Protein AF-A0A965B121-F1 (afdb_monomer_lite)

pLDDT: mean 87.51, std 10.21, range [36.75, 96.31]

Seconda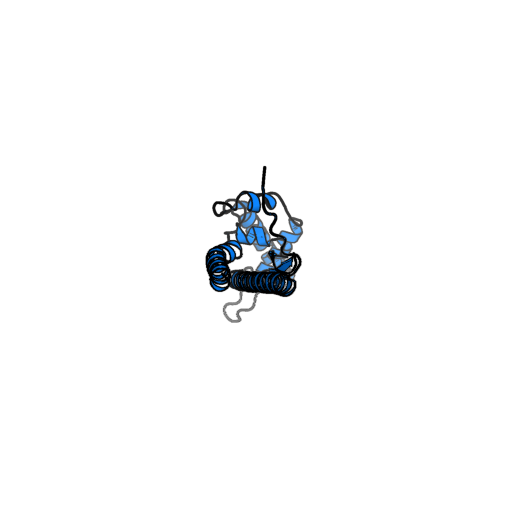ry structure (DSSP, 8-state):
--------TT-HHHHHHHHHHHHHHHHHHHHHHHHHHHHHHHHHHHHS--SSSHHHHTEEEEEEGGGTEEEEEE--TTHHHHHH--GGG----TT-HHHHHTTTT---S-HHHHHHHHHHHHHHHT-SS-B-TTT-PBPS-HHHHHHHHHHHHHHHHHHHHHH-PPP---HHHHHHHHHHHHHHHHHHHHHHH-

Structure (mmCIF, N/CA/C/O backbone):
data_AF-A0A965B121-F1
#
_entry.id   AF-A0A965B121-F1
#
loop_
_atom_site.group_PDB
_atom_site.id
_atom_site.type_symbol
_atom_site.label_atom_id
_atom_site.label_alt_id
_atom_site.label_comp_id
_atom_site.label_asym_id
_atom_site.label_entity_id
_atom_site.label_seq_id
_atom_site.pdbx_PDB_ins_code
_atom_site.Cartn_x
_atom_site.Cartn_y
_atom_site.Cartn_z
_atom_site.occupancy
_atom_site.B_iso_or_equiv
_atom_site.auth_seq_id
_atom_site.auth_comp_id
_atom_site.auth_asym_id
_atom_site.auth_atom_id
_atom_site.pdbx_PDB_model_num
ATOM 1 N N . MET A 1 1 ? -47.243 15.430 46.472 1.00 41.00 1 MET A N 1
ATOM 2 C CA . MET A 1 1 ? -46.533 14.502 45.565 1.00 41.00 1 MET A CA 1
ATOM 3 C C . MET A 1 1 ? -45.604 13.661 46.422 1.00 41.00 1 MET A C 1
ATOM 5 O O . MET A 1 1 ? -44.625 14.201 46.918 1.00 41.00 1 MET A O 1
ATOM 9 N N . ALA A 1 2 ? -45.960 12.406 46.699 1.00 36.75 2 ALA A N 1
ATOM 10 C CA . ALA A 1 2 ? -45.071 11.483 47.402 1.00 36.75 2 ALA A CA 1
ATOM 11 C C . ALA A 1 2 ? -44.264 10.708 46.356 1.00 36.75 2 ALA A C 1
ATOM 13 O O . ALA A 1 2 ? -44.844 10.133 45.438 1.00 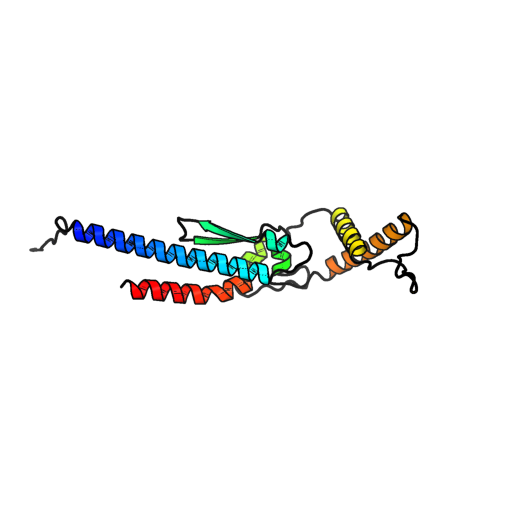36.75 2 ALA A O 1
ATOM 14 N N . GLY A 1 3 ? -42.940 10.734 46.474 1.00 58.22 3 GLY A N 1
ATOM 15 C CA . GLY A 1 3 ? -42.022 9.987 45.624 1.00 58.22 3 GLY A CA 1
ATOM 16 C C . GLY A 1 3 ? -40.912 9.398 46.482 1.00 58.22 3 GLY A C 1
ATOM 17 O O . GLY A 1 3 ? -40.416 10.058 47.393 1.00 58.22 3 GLY A O 1
ATOM 18 N N . PHE A 1 4 ? -40.549 8.150 46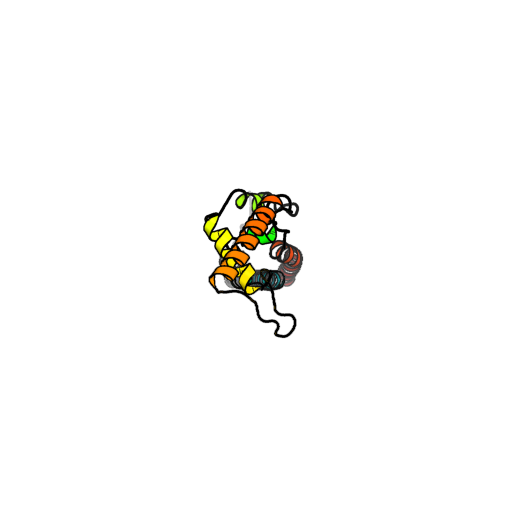.205 1.00 51.91 4 PHE A N 1
ATOM 19 C CA . PHE A 1 4 ? -39.427 7.483 46.854 1.00 51.91 4 PHE A CA 1
ATOM 20 C C . PHE A 1 4 ? -38.153 7.735 46.045 1.00 51.91 4 PHE A C 1
ATOM 22 O O . PHE A 1 4 ? -38.130 7.509 44.837 1.00 51.91 4 PHE A O 1
ATOM 29 N N . ALA A 1 5 ? -37.090 8.185 46.712 1.00 59.75 5 ALA A N 1
ATOM 30 C CA . ALA A 1 5 ? -35.758 8.278 46.126 1.00 59.75 5 ALA A CA 1
ATOM 31 C C . ALA A 1 5 ? -34.941 7.048 46.548 1.00 59.75 5 ALA A C 1
ATOM 33 O O . ALA A 1 5 ? -34.556 6.913 47.708 1.00 59.75 5 ALA A O 1
ATOM 34 N N . LEU A 1 6 ? -34.690 6.140 45.604 1.00 61.38 6 LEU A N 1
ATOM 35 C CA . LEU A 1 6 ? -33.741 5.039 45.772 1.00 61.38 6 LEU A CA 1
ATOM 36 C C . LEU A 1 6 ? -32.322 5.587 45.587 1.00 61.38 6 LEU A C 1
ATOM 38 O O . LEU A 1 6 ? -31.941 5.972 44.484 1.00 61.38 6 LEU A O 1
ATOM 42 N N . ASN A 1 7 ? -31.548 5.629 46.671 1.00 58.25 7 ASN A N 1
ATOM 43 C CA . ASN A 1 7 ? -30.153 6.062 46.659 1.00 58.25 7 ASN A CA 1
ATOM 44 C C . ASN A 1 7 ? -29.231 4.837 46.782 1.00 58.25 7 ASN A C 1
ATOM 46 O O . ASN A 1 7 ? -29.290 4.098 47.760 1.00 58.25 7 ASN A O 1
ATOM 50 N N . LEU A 1 8 ? -28.375 4.625 45.777 1.00 61.53 8 LEU A N 1
ATOM 51 C CA . LEU A 1 8 ? -27.434 3.493 45.665 1.00 61.53 8 LEU A CA 1
ATOM 52 C C . LEU A 1 8 ? -26.173 3.644 46.544 1.00 61.53 8 LEU A C 1
ATOM 54 O O . LEU A 1 8 ? -25.223 2.871 46.415 1.00 61.53 8 LEU A O 1
ATOM 58 N N . SER A 1 9 ? -26.145 4.632 47.438 1.00 57.62 9 SER A N 1
ATOM 59 C CA . SER A 1 9 ? -24.974 5.088 48.199 1.00 57.62 9 SER A CA 1
ATOM 60 C C . SER A 1 9 ? -24.365 4.060 49.167 1.00 57.62 9 SER A C 1
ATOM 62 O O . SER A 1 9 ? -23.285 4.308 49.685 1.00 57.62 9 SER A O 1
ATOM 64 N N . GLY A 1 10 ? -25.005 2.904 49.391 1.00 59.06 10 GLY A N 1
ATOM 65 C CA . GLY A 1 10 ? -24.475 1.798 50.207 1.00 59.06 10 GLY A CA 1
ATOM 66 C C . GLY A 1 10 ? -23.927 0.597 49.420 1.00 59.06 10 GLY A C 1
ATOM 67 O O . GLY A 1 10 ? -23.573 -0.414 50.021 1.00 59.06 10 GLY A O 1
ATOM 68 N N . MET A 1 11 ? -23.883 0.657 48.083 1.00 66.44 11 MET A N 1
ATOM 69 C CA . MET A 1 11 ? -23.525 -0.482 47.220 1.00 66.44 11 MET A CA 1
ATOM 70 C C . MET A 1 11 ? -22.133 -0.353 46.586 1.00 66.44 11 MET A C 1
ATOM 72 O O . MET A 1 11 ? -21.941 -0.686 45.416 1.00 66.44 11 MET A O 1
ATOM 76 N N . ASP A 1 12 ? -21.131 0.072 47.356 1.00 75.38 12 ASP A N 1
ATOM 77 C CA . ASP A 1 12 ? -19.746 0.242 46.882 1.00 75.38 12 ASP A CA 1
ATOM 78 C C . ASP A 1 12 ? -19.159 -1.010 46.208 1.00 75.38 12 ASP A C 1
ATOM 80 O O . ASP A 1 12 ? -18.318 -0.921 45.314 1.00 75.38 12 ASP A O 1
ATOM 84 N N . ASN A 1 13 ? -19.604 -2.204 46.610 1.00 75.50 13 ASN A N 1
ATOM 85 C CA . ASN A 1 13 ? -19.201 -3.454 45.963 1.00 75.50 13 ASN A CA 1
ATOM 86 C C . ASN A 1 13 ? -19.810 -3.590 44.556 1.00 75.50 13 ASN A C 1
ATOM 88 O O . ASN A 1 13 ? -19.120 -4.002 43.626 1.00 75.50 13 ASN A O 1
ATOM 92 N N . LEU A 1 14 ? -21.072 -3.186 44.370 1.00 74.31 14 LEU A N 1
ATOM 93 C CA . LEU A 1 14 ? -21.716 -3.192 43.056 1.00 74.31 14 LEU A CA 1
ATOM 94 C C . LEU A 1 14 ? -21.075 -2.158 42.129 1.00 74.31 14 LEU A C 1
ATOM 96 O O . LEU A 1 14 ? -20.782 -2.484 40.985 1.00 74.31 14 LEU A O 1
ATOM 100 N N . THR A 1 15 ? -20.811 -0.939 42.607 1.00 78.31 15 THR A N 1
ATOM 101 C CA . THR A 1 15 ? -20.171 0.097 41.778 1.00 78.31 15 THR A CA 1
ATOM 102 C C . THR A 1 15 ? -18.757 -0.311 41.364 1.00 78.31 15 THR A C 1
ATOM 104 O O . THR A 1 15 ? -18.385 -0.117 40.207 1.00 78.31 15 THR A O 1
ATOM 107 N N . LYS A 1 16 ? -17.989 -0.949 42.259 1.00 81.94 16 LYS A N 1
ATOM 108 C CA . LYS A 1 16 ? -16.687 -1.549 41.924 1.00 81.94 16 LYS A CA 1
ATOM 109 C C . LYS A 1 16 ? -16.819 -2.655 40.879 1.00 81.94 16 LYS A C 1
ATOM 111 O O . LYS A 1 16 ? -16.091 -2.618 39.895 1.00 81.94 16 LYS A O 1
ATOM 116 N N . ARG A 1 17 ? -17.764 -3.588 41.044 1.00 76.81 17 ARG A N 1
ATOM 117 C CA . ARG A 1 17 ? -18.011 -4.674 40.076 1.00 76.81 17 ARG A CA 1
ATOM 118 C C . ARG A 1 17 ? -18.441 -4.157 38.704 1.00 76.81 17 ARG A C 1
ATOM 120 O O . ARG A 1 17 ? -17.986 -4.671 37.689 1.00 76.81 17 ARG A O 1
ATOM 127 N N . LEU A 1 18 ? -19.291 -3.132 38.661 1.00 79.25 18 LEU A N 1
ATOM 128 C CA . LEU A 1 18 ? -19.713 -2.498 37.411 1.00 79.25 18 LEU A CA 1
ATOM 129 C C . LEU A 1 18 ? -18.532 -1.833 36.698 1.00 79.25 18 LEU A C 1
ATOM 131 O O . LEU A 1 18 ? -18.373 -2.022 35.495 1.00 79.25 18 LEU A O 1
ATOM 135 N N . LYS A 1 19 ? -17.665 -1.128 37.438 1.00 83.81 19 LYS A N 1
ATOM 136 C CA . LYS A 1 19 ? -16.432 -0.553 36.881 1.00 83.81 19 LYS A CA 1
ATOM 137 C C . LYS A 1 19 ? -15.491 -1.630 36.344 1.00 83.81 19 LYS A C 1
ATOM 139 O O . LYS A 1 19 ? -15.065 -1.526 35.205 1.00 83.81 19 LYS A O 1
ATOM 144 N N . THR A 1 20 ? -15.241 -2.702 37.097 1.00 82.44 20 THR A N 1
ATOM 145 C CA . THR A 1 20 ? -14.370 -3.792 36.622 1.00 82.44 20 THR A CA 1
ATOM 146 C C . THR A 1 20 ? -14.934 -4.487 35.387 1.00 82.44 20 THR A C 1
ATOM 148 O O . THR A 1 20 ? -14.186 -4.804 34.472 1.00 82.44 20 THR A O 1
ATOM 151 N N . LEU A 1 21 ? -16.256 -4.683 35.312 1.00 80.50 21 LEU A N 1
ATOM 152 C CA . LEU A 1 21 ? -16.895 -5.248 34.122 1.00 80.50 21 LEU A CA 1
ATOM 153 C C . LEU A 1 21 ? -16.743 -4.329 32.907 1.00 80.50 21 LEU A C 1
ATOM 155 O O . LEU A 1 21 ? -16.470 -4.811 31.808 1.00 80.50 21 LEU A O 1
ATOM 159 N N . GLN A 1 22 ? -16.891 -3.018 33.103 1.00 83.56 22 GLN A N 1
ATOM 160 C CA . GLN A 1 22 ? -16.663 -2.019 32.064 1.00 83.56 22 GLN A CA 1
ATOM 161 C C . GLN A 1 22 ? -15.198 -2.014 31.600 1.00 83.56 22 GLN A C 1
ATOM 163 O O . GLN A 1 22 ? -14.935 -2.035 30.396 1.00 83.56 22 GLN A O 1
ATOM 168 N N . ASP A 1 23 ? -14.248 -2.049 32.529 1.00 85.62 23 ASP A N 1
ATOM 169 C CA . ASP A 1 23 ? -12.814 -2.083 32.233 1.00 85.62 23 ASP A CA 1
ATOM 170 C C . ASP A 1 23 ? -12.429 -3.374 31.488 1.00 85.62 23 ASP A C 1
ATOM 172 O O . ASP A 1 23 ? -11.768 -3.335 30.450 1.00 85.62 23 ASP A O 1
ATOM 176 N N . ASP A 1 24 ? -12.932 -4.528 31.925 1.00 84.50 24 ASP A N 1
ATOM 177 C CA . ASP A 1 24 ? -12.676 -5.804 31.256 1.00 84.50 24 ASP A CA 1
ATOM 178 C C . ASP A 1 24 ? -13.351 -5.893 29.880 1.00 84.50 24 ASP A C 1
ATOM 180 O O . ASP A 1 24 ? -12.897 -6.632 29.000 1.00 84.50 24 ASP A O 1
ATOM 184 N N . LEU A 1 25 ? -14.487 -5.218 29.688 1.00 84.44 25 LEU A N 1
ATOM 185 C CA . LEU A 1 25 ? -15.157 -5.138 28.393 1.00 84.44 25 LEU A CA 1
ATOM 186 C C . LEU A 1 25 ? -14.359 -4.255 27.433 1.00 84.44 25 LEU A C 1
ATOM 188 O O . LEU A 1 25 ? -14.061 -4.679 26.319 1.00 84.44 25 LEU A O 1
ATOM 192 N N . THR A 1 26 ? -13.974 -3.055 27.872 1.00 85.56 26 THR A N 1
ATOM 193 C CA . THR A 1 26 ? -13.172 -2.123 27.065 1.00 85.56 26 THR A CA 1
ATOM 194 C C . THR A 1 26 ? -11.825 -2.724 26.680 1.00 85.56 26 THR A C 1
ATOM 196 O O . THR A 1 26 ? -11.430 -2.619 25.519 1.00 85.56 26 THR A O 1
ATOM 199 N N . LYS A 1 27 ? -11.171 -3.445 27.597 1.00 87.88 27 LYS A N 1
ATOM 200 C CA . LYS A 1 27 ? -9.941 -4.185 27.308 1.00 87.88 27 LYS A CA 1
ATOM 201 C C . LYS A 1 27 ? -10.151 -5.263 26.245 1.00 87.88 27 LYS A C 1
ATOM 203 O O . LYS A 1 27 ? -9.399 -5.308 25.277 1.00 87.88 27 LYS A O 1
ATOM 208 N N . GLY A 1 28 ? -11.198 -6.081 26.373 1.00 86.75 28 GLY A N 1
ATOM 209 C CA . GLY A 1 28 ? -11.506 -7.114 25.380 1.00 86.75 28 GLY A CA 1
ATOM 210 C C . GLY A 1 28 ? -11.806 -6.535 23.991 1.00 86.75 28 GLY A C 1
ATOM 211 O O . GLY A 1 28 ? -11.346 -7.061 22.981 1.00 86.75 28 GLY A O 1
ATOM 212 N N . VAL A 1 29 ? -12.522 -5.407 23.926 1.00 89.50 29 VAL A N 1
ATOM 213 C CA . VAL A 1 29 ? -12.755 -4.685 22.665 1.00 89.50 29 VAL A CA 1
ATOM 214 C C . VAL A 1 29 ? -11.442 -4.166 22.073 1.00 89.50 29 VAL A C 1
ATOM 216 O O . VAL A 1 29 ? -11.205 -4.337 20.878 1.00 89.50 29 VAL A O 1
ATOM 219 N N . ALA A 1 30 ? -10.574 -3.568 22.891 1.00 88.94 30 ALA A N 1
ATOM 220 C CA . ALA A 1 30 ? -9.283 -3.053 22.442 1.00 88.94 30 ALA A CA 1
ATOM 221 C C . ALA A 1 30 ? -8.356 -4.164 21.912 1.00 88.94 30 ALA A C 1
ATOM 223 O O . ALA A 1 30 ? -7.673 -3.981 20.899 1.00 88.94 30 ALA A O 1
ATOM 224 N N . GLU A 1 31 ? -8.358 -5.335 22.552 1.00 90.56 31 GLU A N 1
ATOM 225 C CA . GLU A 1 31 ? -7.611 -6.516 22.105 1.00 90.56 31 GLU A CA 1
ATOM 226 C C . GLU A 1 31 ? -8.118 -7.024 20.747 1.00 90.56 31 GLU A C 1
ATOM 228 O O . GLU A 1 31 ? -7.318 -7.260 19.840 1.00 90.56 31 GLU A O 1
ATOM 233 N N . GLU A 1 32 ? -9.437 -7.116 20.560 1.00 91.12 32 GLU A N 1
ATOM 234 C CA . GLU A 1 32 ? -10.047 -7.531 19.290 1.00 91.12 32 GLU A CA 1
ATOM 235 C C . GLU A 1 32 ? -9.762 -6.546 18.149 1.00 91.12 32 GLU A C 1
ATOM 237 O O . GLU A 1 32 ? -9.452 -6.955 17.023 1.00 91.12 32 GLU A O 1
ATOM 242 N N . ILE A 1 33 ? -9.821 -5.241 18.424 1.00 92.25 33 ILE A N 1
ATOM 243 C CA . ILE A 1 33 ? -9.467 -4.197 17.453 1.00 92.25 33 ILE A CA 1
ATOM 244 C C . ILE A 1 33 ? -7.987 -4.304 17.085 1.00 92.25 33 ILE A C 1
ATOM 246 O O . ILE A 1 33 ? -7.646 -4.305 15.898 1.00 92.25 33 ILE A O 1
ATOM 250 N N . SER A 1 34 ? -7.107 -4.464 18.072 1.00 91.69 34 SER A N 1
ATOM 251 C CA . SER A 1 34 ? -5.665 -4.600 17.845 1.00 91.69 34 SER A CA 1
ATOM 252 C C . SER A 1 34 ? -5.345 -5.849 17.018 1.00 91.69 34 SER A C 1
ATOM 254 O O . SER A 1 34 ? -4.641 -5.764 16.011 1.00 91.69 34 SER A O 1
ATOM 256 N N . ALA A 1 35 ? -5.938 -6.997 17.359 1.00 92.50 35 ALA A N 1
ATOM 257 C CA . ALA A 1 35 ? -5.783 -8.240 16.608 1.00 92.50 35 ALA A CA 1
ATOM 258 C C . ALA A 1 35 ? -6.279 -8.112 15.158 1.00 92.50 35 ALA A C 1
ATOM 260 O O . ALA A 1 35 ? -5.627 -8.585 14.223 1.00 92.50 35 ALA A O 1
ATOM 261 N N . SER A 1 36 ? -7.408 -7.429 14.954 1.00 94.38 36 SER A N 1
ATOM 262 C CA . SER A 1 36 ? -7.960 -7.173 13.619 1.00 94.38 36 SER A CA 1
ATOM 263 C C . SER A 1 36 ? -7.051 -6.263 12.800 1.00 94.38 36 SER A C 1
ATOM 265 O O . SER A 1 36 ? -6.811 -6.526 11.625 1.00 94.38 36 SER A O 1
ATOM 267 N N . THR A 1 37 ? -6.487 -5.231 13.423 1.00 93.75 37 THR A N 1
ATOM 268 C CA . THR A 1 37 ? -5.587 -4.277 12.761 1.00 93.75 37 THR A CA 1
ATOM 269 C C . THR A 1 37 ? -4.297 -4.962 12.315 1.00 93.75 37 THR A C 1
ATOM 271 O O . THR A 1 37 ? -3.898 -4.821 11.160 1.00 93.75 37 THR A O 1
ATOM 274 N N . LEU A 1 38 ? -3.706 -5.805 13.170 1.00 94.06 38 LEU A N 1
ATOM 275 C CA . LEU A 1 38 ? -2.548 -6.636 12.817 1.00 94.06 38 LEU A CA 1
ATOM 276 C C . LEU A 1 38 ? -2.868 -7.630 11.693 1.00 94.06 38 LEU A C 1
ATOM 278 O O . LEU A 1 38 ? -2.033 -7.910 10.829 1.00 94.06 38 LEU A O 1
ATOM 282 N N . LYS A 1 39 ? -4.092 -8.166 11.668 1.00 95.56 39 LYS A N 1
ATOM 283 C CA . LYS A 1 39 ? -4.538 -9.054 10.594 1.00 95.56 39 LYS A CA 1
ATOM 284 C C . LYS A 1 39 ? -4.683 -8.314 9.264 1.00 95.56 39 LYS A C 1
ATOM 286 O O . LYS A 1 39 ? -4.220 -8.835 8.250 1.00 95.56 39 LYS A O 1
ATOM 291 N N . ILE A 1 40 ? -5.254 -7.107 9.271 1.00 96.00 40 ILE A N 1
ATOM 292 C CA . ILE A 1 40 ? -5.325 -6.239 8.087 1.00 96.00 40 ILE A CA 1
ATOM 293 C C . ILE A 1 40 ? -3.915 -5.903 7.607 1.00 96.00 40 ILE A C 1
ATOM 295 O O . ILE A 1 40 ? -3.638 -6.053 6.422 1.00 96.00 40 ILE A O 1
ATOM 299 N N . GLU A 1 41 ? -3.006 -5.519 8.505 1.00 95.25 41 GLU A N 1
ATOM 300 C CA . GLU A 1 41 ? -1.607 -5.233 8.174 1.00 95.25 41 GLU A CA 1
ATOM 301 C C . GLU A 1 41 ? -0.942 -6.425 7.473 1.00 95.25 41 GLU A C 1
ATOM 303 O O . GLU A 1 41 ? -0.370 -6.289 6.389 1.00 95.25 41 GLU A O 1
ATOM 308 N N . ARG A 1 42 ? -1.051 -7.620 8.058 1.00 95.25 42 ARG A N 1
ATOM 309 C CA . ARG A 1 42 ? -0.485 -8.854 7.501 1.00 95.25 42 ARG A CA 1
ATOM 310 C C . ARG A 1 42 ? -1.058 -9.173 6.121 1.00 95.25 42 ARG A C 1
ATOM 312 O O . ARG A 1 42 ? -0.316 -9.548 5.211 1.00 95.25 42 ARG A O 1
ATOM 319 N N . ASP A 1 43 ? -2.369 -9.056 5.963 1.00 95.75 43 ASP A N 1
ATOM 320 C CA . ASP A 1 43 ? -3.051 -9.364 4.711 1.00 95.75 43 ASP A CA 1
ATOM 321 C C . ASP A 1 43 ? -2.731 -8.313 3.632 1.00 95.75 43 ASP A C 1
ATOM 323 O O . ASP A 1 43 ? -2.443 -8.677 2.490 1.00 95.75 43 ASP A O 1
ATOM 327 N N . ALA A 1 44 ? -2.629 -7.036 4.006 1.00 95.19 44 ALA A N 1
ATOM 328 C CA . ALA A 1 44 ? -2.163 -5.958 3.139 1.00 95.19 44 ALA A CA 1
ATOM 329 C C . ALA A 1 44 ? -0.709 -6.182 2.690 1.00 95.19 44 ALA A C 1
ATOM 331 O O . ALA A 1 44 ? -0.407 -6.089 1.499 1.00 95.19 44 ALA A O 1
ATOM 332 N N . LYS A 1 45 ? 0.188 -6.584 3.602 1.00 94.31 45 LYS A N 1
ATOM 333 C CA . LYS A 1 45 ? 1.570 -6.978 3.270 1.00 94.31 45 LYS A CA 1
ATOM 334 C C . LYS A 1 45 ? 1.624 -8.156 2.302 1.00 94.31 45 LYS A C 1
ATOM 336 O O . LYS A 1 45 ? 2.464 -8.166 1.402 1.00 94.31 45 LYS A O 1
ATOM 341 N N . ARG A 1 46 ? 0.748 -9.151 2.474 1.00 93.50 46 ARG A N 1
ATOM 342 C CA . ARG A 1 46 ? 0.665 -10.325 1.590 1.00 93.50 46 ARG A CA 1
ATOM 343 C C . ARG A 1 46 ? 0.236 -9.927 0.177 1.00 93.50 46 ARG A C 1
ATOM 345 O O . ARG A 1 46 ? 0.847 -10.393 -0.784 1.00 93.50 46 ARG A O 1
ATOM 352 N N . ASN A 1 47 ? -0.768 -9.060 0.069 1.00 93.44 47 ASN A N 1
ATOM 353 C CA . ASN A 1 47 ? -1.338 -8.625 -1.206 1.00 93.44 47 ASN A CA 1
ATOM 354 C C . ASN A 1 47 ? -0.446 -7.608 -1.939 1.00 93.44 47 ASN A C 1
ATOM 356 O O . ASN A 1 47 ? -0.452 -7.556 -3.167 1.00 93.44 47 ASN A O 1
ATOM 360 N N . ALA A 1 48 ? 0.351 -6.822 -1.209 1.00 92.75 48 ALA A N 1
ATOM 361 C CA . ALA A 1 48 ? 1.215 -5.810 -1.801 1.00 92.75 48 ALA A CA 1
ATOM 362 C C . ALA A 1 48 ? 2.304 -6.431 -2.705 1.00 92.75 48 ALA A C 1
ATOM 364 O O . ALA A 1 48 ? 2.917 -7.446 -2.339 1.00 92.75 48 ALA A O 1
ATOM 365 N N . PRO A 1 49 ? 2.609 -5.822 -3.865 1.00 89.12 49 PRO A N 1
ATOM 366 C CA . PRO A 1 49 ? 3.607 -6.342 -4.795 1.00 89.12 49 PRO A CA 1
ATOM 367 C C . PRO A 1 49 ? 5.035 -6.339 -4.245 1.00 89.12 49 PRO A C 1
ATOM 369 O O . PRO A 1 49 ? 5.448 -5.450 -3.497 1.00 89.12 49 PRO A O 1
ATOM 372 N N . VAL A 1 50 ? 5.832 -7.315 -4.693 1.00 81.81 50 VAL A N 1
ATOM 373 C CA . VAL A 1 50 ? 7.259 -7.420 -4.358 1.00 81.81 50 VAL A CA 1
ATOM 374 C C . VAL A 1 50 ? 8.102 -6.937 -5.526 1.00 81.81 50 VAL A C 1
ATOM 376 O O . VAL A 1 50 ? 8.207 -7.602 -6.553 1.00 81.81 50 VAL A O 1
ATOM 379 N N . ASN A 1 51 ? 8.756 -5.792 -5.345 1.00 72.38 51 ASN A N 1
ATOM 380 C CA . ASN A 1 51 ? 9.884 -5.392 -6.188 1.00 72.38 51 ASN A CA 1
ATOM 381 C C . ASN A 1 51 ? 11.149 -5.212 -5.340 1.00 72.38 51 ASN A C 1
ATOM 383 O O . ASN A 1 51 ? 12.071 -6.018 -5.426 1.00 72.38 51 ASN A O 1
ATOM 387 N N . LEU A 1 52 ? 11.157 -4.189 -4.477 1.00 75.62 52 LEU A N 1
ATOM 388 C CA . LEU A 1 52 ? 12.235 -3.916 -3.515 1.00 75.62 52 LEU A CA 1
ATOM 389 C C . LEU A 1 52 ? 11.850 -4.257 -2.066 1.00 75.62 52 LEU A C 1
ATOM 391 O O . LEU A 1 52 ? 12.653 -4.074 -1.165 1.00 75.62 52 LEU A O 1
ATOM 395 N N . GLY A 1 53 ? 10.613 -4.708 -1.829 1.00 83.88 53 GLY A N 1
ATOM 396 C CA . GLY A 1 53 ? 10.085 -4.990 -0.487 1.00 83.88 53 GLY A CA 1
ATOM 397 C C . GLY A 1 53 ? 9.707 -3.751 0.336 1.00 83.88 53 GLY A C 1
ATOM 398 O O . GLY A 1 53 ? 8.980 -3.890 1.312 1.00 83.88 53 GLY A O 1
ATOM 399 N N . THR A 1 54 ? 10.105 -2.550 -0.088 1.00 88.81 54 THR A N 1
ATOM 400 C CA . THR A 1 54 ? 9.864 -1.277 0.616 1.00 88.81 54 THR A CA 1
ATOM 401 C C . THR A 1 54 ? 8.387 -0.991 0.873 1.00 88.81 54 THR A C 1
ATOM 403 O O . THR A 1 54 ? 8.033 -0.625 1.986 1.00 88.81 54 THR A O 1
ATOM 406 N N . LEU A 1 55 ? 7.508 -1.235 -0.109 1.00 90.75 55 LEU A N 1
ATOM 407 C CA . LEU A 1 55 ? 6.061 -1.083 0.084 1.00 90.75 55 LEU A CA 1
ATOM 408 C C . LEU A 1 55 ? 5.541 -1.994 1.201 1.00 90.75 55 LEU A C 1
ATOM 410 O O . LEU A 1 55 ? 4.791 -1.540 2.049 1.00 90.75 55 LEU A O 1
ATOM 414 N N . ARG A 1 56 ? 5.966 -3.264 1.234 1.00 92.31 56 ARG A N 1
ATOM 415 C CA . ARG A 1 56 ? 5.555 -4.206 2.286 1.00 92.31 56 ARG A CA 1
ATOM 416 C C . ARG A 1 56 ? 6.094 -3.803 3.651 1.00 92.31 56 ARG A C 1
ATOM 418 O O . ARG A 1 56 ? 5.394 -3.951 4.640 1.00 92.31 56 ARG A O 1
ATOM 425 N N . GLN A 1 57 ? 7.333 -3.329 3.708 1.00 90.94 57 GLN A N 1
ATOM 426 C CA . GLN A 1 57 ? 7.966 -2.912 4.958 1.00 90.94 57 GLN A CA 1
ATOM 427 C C . GLN A 1 57 ? 7.322 -1.649 5.536 1.00 90.94 57 GLN A C 1
ATOM 429 O O . GLN A 1 57 ? 7.188 -1.560 6.748 1.00 90.94 57 GLN A O 1
ATOM 434 N N . GLY A 1 58 ? 6.879 -0.723 4.682 1.00 91.81 58 GLY A N 1
ATOM 435 C CA . GLY A 1 58 ? 6.211 0.513 5.097 1.00 91.81 58 GLY A CA 1
ATOM 436 C C . GLY A 1 58 ? 4.729 0.366 5.447 1.00 91.81 58 GLY A C 1
ATOM 437 O O . GLY A 1 58 ? 4.078 1.374 5.683 1.00 91.81 58 GLY A O 1
ATOM 438 N N . ILE A 1 59 ? 4.163 -0.847 5.434 1.00 94.31 59 ILE A N 1
ATOM 439 C CA . ILE A 1 59 ? 2.807 -1.091 5.945 1.00 94.31 59 ILE A CA 1
ATOM 440 C C . ILE A 1 59 ? 2.930 -1.456 7.423 1.00 94.31 59 ILE A C 1
ATOM 442 O O . ILE A 1 59 ? 3.649 -2.400 7.753 1.00 94.31 59 ILE A O 1
ATOM 446 N N . HIS A 1 60 ? 2.231 -0.756 8.308 1.00 93.56 60 HIS A N 1
ATOM 447 C CA . HIS A 1 60 ? 2.256 -1.067 9.737 1.00 93.56 60 HIS A CA 1
ATOM 448 C C . HIS A 1 60 ? 0.941 -0.686 10.429 1.00 93.56 60 HIS A C 1
ATOM 450 O O . HIS A 1 60 ? 0.228 0.217 9.985 1.00 93.56 60 HIS A O 1
ATOM 456 N N . ALA A 1 61 ? 0.598 -1.415 11.491 1.00 92.69 61 ALA A N 1
ATOM 457 C CA . ALA A 1 61 ? -0.522 -1.103 12.365 1.00 92.69 61 ALA A CA 1
ATOM 458 C C . ALA A 1 61 ? -0.109 -0.122 13.471 1.00 92.69 61 ALA A C 1
ATOM 460 O O . ALA A 1 61 ? 0.929 -0.282 14.110 1.00 92.69 61 ALA A O 1
ATOM 461 N N . GLU A 1 62 ? -0.972 0.849 13.741 1.00 90.56 62 GLU A N 1
ATOM 462 C CA . GLU A 1 62 ? -0.903 1.751 14.885 1.00 90.56 62 GLU A CA 1
ATOM 463 C C . GLU A 1 62 ? -2.200 1.627 15.690 1.00 90.56 62 GLU A C 1
ATOM 465 O O . GLU A 1 62 ? -3.291 1.544 15.118 1.00 90.56 62 GLU A O 1
ATOM 470 N N . SER A 1 63 ? -2.097 1.661 17.017 1.00 82.00 63 SER A N 1
ATOM 471 C CA . SER A 1 63 ? -3.257 1.708 17.909 1.00 82.00 63 SER A CA 1
ATOM 472 C C . SER A 1 63 ? -3.312 3.063 18.609 1.00 82.00 63 SER A C 1
ATOM 474 O O . SER A 1 63 ? -2.331 3.505 19.203 1.00 82.00 63 SER A O 1
ATOM 476 N N . THR A 1 64 ? -4.466 3.721 18.564 1.00 79.62 64 THR A N 1
ATOM 477 C CA . THR A 1 64 ? -4.746 4.996 19.236 1.00 79.62 64 THR A CA 1
ATOM 478 C C . THR A 1 64 ? -5.896 4.839 20.236 1.00 79.62 64 THR A C 1
ATOM 480 O O . THR A 1 64 ? -6.566 3.803 20.278 1.00 79.62 64 THR A O 1
ATOM 483 N N . LEU A 1 65 ? -6.100 5.851 21.091 1.00 72.88 65 LEU A N 1
ATOM 484 C CA . LEU A 1 65 ? -7.184 5.895 22.089 1.00 72.88 65 LEU A CA 1
ATOM 485 C C . LEU A 1 65 ? -7.241 4.636 22.979 1.00 72.88 65 LEU A C 1
ATOM 487 O O . LEU A 1 65 ? -8.268 3.968 23.066 1.00 72.88 65 LEU A O 1
ATOM 491 N N . ASN A 1 66 ? -6.117 4.285 23.614 1.00 73.75 66 ASN A N 1
ATOM 492 C CA . ASN A 1 66 ? -5.982 3.101 24.477 1.00 73.75 66 ASN A CA 1
ATOM 493 C C . ASN A 1 66 ? -6.355 1.768 23.790 1.00 73.75 66 ASN A C 1
ATOM 495 O O . ASN A 1 66 ? -6.821 0.838 24.442 1.00 73.75 66 ASN A O 1
ATOM 499 N N . GLY A 1 67 ? -6.160 1.668 22.471 1.00 75.56 67 GLY A N 1
ATOM 500 C CA . GLY A 1 67 ? -6.432 0.451 21.698 1.00 75.56 67 GLY A CA 1
ATOM 501 C C . GLY A 1 67 ? -7.859 0.345 21.158 1.00 75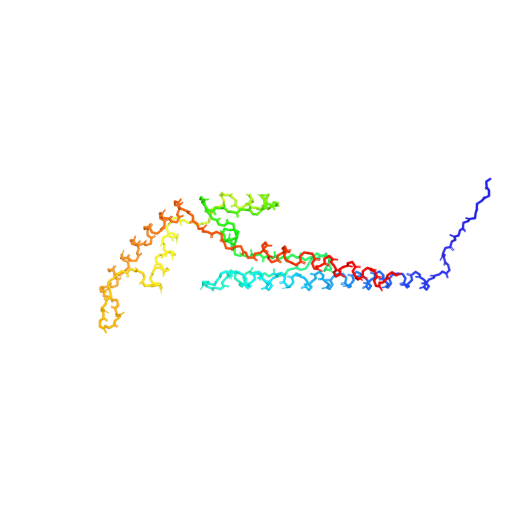.56 67 GLY A C 1
ATOM 502 O O . GLY A 1 67 ? -8.168 -0.610 20.453 1.00 75.56 67 GLY A O 1
ATOM 503 N N . LEU A 1 68 ? -8.718 1.337 21.419 1.00 80.88 68 LEU A N 1
ATOM 504 C CA . LEU A 1 68 ? -10.080 1.392 20.877 1.00 80.88 68 LEU A CA 1
ATOM 505 C C . LEU A 1 68 ? -10.135 1.885 19.428 1.00 80.88 68 LEU A C 1
ATOM 507 O O . LEU A 1 68 ? -11.195 1.882 18.806 1.00 80.88 68 LEU A O 1
ATOM 511 N N . THR A 1 69 ? -9.017 2.335 18.867 1.00 84.75 69 THR A N 1
ATOM 512 C CA . THR A 1 69 ? -8.922 2.692 17.453 1.00 84.75 69 THR A CA 1
ATOM 513 C C . THR A 1 69 ? -7.664 2.082 16.864 1.00 84.75 69 THR A C 1
ATOM 515 O O . THR A 1 69 ? -6.559 2.355 17.317 1.00 84.75 69 THR A O 1
ATOM 518 N N . GLY A 1 70 ? -7.844 1.244 15.848 1.00 86.94 70 GLY A N 1
ATOM 519 C CA . GLY A 1 70 ? -6.758 0.667 15.069 1.00 86.94 70 GLY A CA 1
ATOM 520 C C . GLY A 1 70 ? -6.653 1.349 13.713 1.00 86.94 70 GLY A C 1
ATOM 521 O O . GLY A 1 70 ? -7.659 1.543 13.027 1.00 86.94 70 GLY A O 1
ATOM 522 N N . LYS A 1 71 ? -5.438 1.719 13.320 1.00 89.94 71 LYS A N 1
ATOM 523 C CA . LYS A 1 71 ? -5.129 2.350 12.038 1.00 89.94 71 LYS A CA 1
ATOM 524 C C . LYS A 1 71 ? -4.064 1.527 11.328 1.00 89.94 71 LYS A C 1
ATOM 526 O O . LYS A 1 71 ? -3.097 1.101 11.944 1.00 89.94 71 LYS A O 1
ATOM 531 N N . VAL A 1 72 ? -4.222 1.326 10.023 1.00 91.44 72 VAL A N 1
ATOM 532 C CA . VAL A 1 72 ? -3.166 0.754 9.179 1.00 91.44 72 VAL A CA 1
ATOM 533 C C . VAL A 1 72 ? -2.603 1.865 8.309 1.00 91.44 72 VAL A C 1
ATOM 535 O O . VAL A 1 72 ? -3.345 2.529 7.582 1.00 91.44 72 VAL A O 1
ATOM 538 N N . VAL A 1 73 ? -1.298 2.084 8.418 1.00 91.56 73 VAL A N 1
ATOM 539 C CA . VAL A 1 73 ? -0.565 3.144 7.724 1.00 91.56 73 VAL A CA 1
ATOM 540 C C . VAL A 1 73 ? 0.281 2.536 6.613 1.00 91.56 73 VAL A C 1
ATOM 542 O O . VAL A 1 73 ? 0.729 1.393 6.706 1.00 91.56 73 VAL A O 1
ATOM 545 N N . VAL A 1 74 ? 0.461 3.304 5.536 1.00 92.94 74 VAL A N 1
ATOM 546 C CA . VAL A 1 74 ? 1.363 2.982 4.428 1.00 92.94 74 VAL A CA 1
ATOM 547 C C . VAL A 1 74 ? 2.320 4.155 4.239 1.00 92.94 74 VAL A C 1
ATOM 549 O O . VAL A 1 74 ? 1.923 5.196 3.723 1.00 92.94 74 VAL A O 1
ATOM 552 N N . ASP A 1 75 ? 3.582 3.975 4.620 1.00 90.94 75 ASP A N 1
ATOM 553 C CA . ASP A 1 75 ? 4.610 5.028 4.557 1.00 90.94 75 ASP A CA 1
ATOM 554 C C . ASP A 1 75 ? 5.094 5.315 3.135 1.00 90.94 75 ASP A C 1
ATOM 556 O O . ASP A 1 75 ? 5.677 6.360 2.846 1.00 90.94 75 ASP A O 1
ATOM 560 N N . ALA A 1 76 ? 4.882 4.368 2.220 1.00 88.81 76 ALA A N 1
ATOM 561 C CA . ALA A 1 76 ? 5.309 4.518 0.842 1.00 88.81 76 ALA A CA 1
ATOM 562 C C . ALA A 1 76 ? 4.492 5.635 0.160 1.00 88.81 76 ALA A C 1
ATOM 564 O O . ALA A 1 76 ? 3.291 5.452 -0.060 1.00 88.81 76 ALA A O 1
ATOM 565 N N . PRO A 1 77 ? 5.117 6.743 -0.289 1.00 86.88 77 PRO A N 1
ATOM 566 C CA . PRO A 1 77 ? 4.394 7.882 -0.869 1.00 86.88 77 PRO A CA 1
ATOM 567 C C . PRO A 1 77 ? 3.669 7.519 -2.171 1.00 86.88 77 PRO A C 1
ATOM 569 O O . PRO A 1 77 ? 2.732 8.196 -2.587 1.00 86.88 77 PRO A O 1
ATOM 572 N N . TYR A 1 78 ? 4.092 6.431 -2.819 1.00 87.75 78 TYR A N 1
ATOM 573 C CA . TYR A 1 78 ? 3.468 5.891 -4.019 1.00 87.75 78 TYR A CA 1
ATOM 574 C C . TYR A 1 78 ? 2.415 4.804 -3.743 1.00 87.75 78 TYR A C 1
ATOM 576 O O . TYR A 1 78 ? 1.828 4.286 -4.692 1.00 87.75 78 TYR A O 1
ATOM 584 N N . GLY A 1 79 ? 2.165 4.443 -2.479 1.00 90.62 79 GLY A N 1
ATOM 585 C CA . GLY A 1 79 ? 1.263 3.354 -2.093 1.00 90.62 79 GLY A CA 1
ATOM 586 C C . GLY A 1 79 ? -0.156 3.535 -2.633 1.00 90.62 79 GLY A C 1
ATOM 587 O O . GLY A 1 79 ? -0.715 2.602 -3.201 1.00 90.62 79 GLY A O 1
ATOM 588 N N . ALA A 1 80 ? -0.695 4.756 -2.578 1.00 91.81 80 ALA A N 1
ATOM 589 C CA . ALA A 1 80 ? -2.017 5.062 -3.131 1.00 91.81 80 ALA A CA 1
ATOM 590 C C . ALA A 1 80 ? -2.093 4.856 -4.656 1.00 91.81 80 ALA A C 1
ATOM 592 O O . ALA A 1 80 ? -3.077 4.329 -5.167 1.00 91.81 80 ALA A O 1
ATOM 593 N N . TYR A 1 81 ? -1.036 5.205 -5.397 1.00 92.38 81 TYR A N 1
ATOM 594 C CA . TYR A 1 81 ? -0.973 4.973 -6.846 1.00 92.38 81 TYR A CA 1
ATOM 595 C C . TYR A 1 81 ? -0.854 3.492 -7.204 1.00 92.38 81 TYR A C 1
ATOM 597 O O . TYR A 1 81 ? -1.242 3.093 -8.300 1.00 92.38 81 TYR A O 1
ATOM 605 N N . VAL A 1 82 ? -0.311 2.672 -6.301 1.00 93.38 82 VAL A N 1
ATOM 606 C CA . VAL A 1 82 ? -0.305 1.214 -6.456 1.00 93.38 82 VAL A CA 1
ATOM 607 C C . VAL A 1 82 ? -1.702 0.658 -6.188 1.00 93.38 82 VAL A C 1
ATOM 609 O O . VAL A 1 82 ? -2.177 -0.135 -6.993 1.00 93.38 82 VAL A O 1
ATOM 612 N N . GLU A 1 83 ? -2.380 1.120 -5.134 1.00 93.81 83 GLU A N 1
ATOM 613 C CA . GLU A 1 83 ? -3.737 0.682 -4.774 1.00 93.81 83 GLU A CA 1
ATOM 614 C C . GLU A 1 83 ? -4.743 0.961 -5.905 1.00 93.81 83 GLU A C 1
ATOM 616 O O . GLU A 1 83 ? -5.433 0.052 -6.364 1.00 93.81 83 GLU A O 1
ATOM 621 N N . PHE A 1 84 ? -4.780 2.203 -6.398 1.00 94.56 84 PHE A N 1
ATOM 622 C CA . PHE A 1 84 ? -5.791 2.668 -7.357 1.00 94.56 84 PHE A CA 1
ATOM 623 C C . PHE A 1 84 ? -5.332 2.662 -8.814 1.00 94.56 84 PHE A C 1
ATOM 625 O O . PHE A 1 84 ? -6.161 2.774 -9.716 1.00 94.56 84 PHE A O 1
ATOM 632 N N . GLY A 1 85 ? -4.034 2.518 -9.078 1.00 92.62 85 GLY A N 1
ATOM 633 C CA . GLY A 1 85 ? -3.465 2.704 -10.410 1.00 92.62 85 GLY A CA 1
ATOM 634 C C . GLY A 1 85 ? -3.253 4.180 -10.759 1.00 92.62 85 GLY A C 1
ATOM 635 O O . GLY A 1 85 ? -3.485 5.086 -9.957 1.00 92.62 85 GLY A O 1
ATOM 636 N N . THR A 1 86 ? -2.781 4.436 -11.980 1.00 92.00 86 THR A N 1
ATOM 637 C CA . THR A 1 86 ? -2.495 5.797 -12.469 1.00 92.00 86 THR A CA 1
ATOM 638 C C . THR A 1 86 ? -3.020 6.033 -13.883 1.00 92.00 86 THR A C 1
ATOM 640 O O . THR A 1 86 ? -3.316 5.091 -14.621 1.00 92.00 86 THR A O 1
ATOM 643 N N . GLY A 1 87 ? -3.126 7.306 -14.279 1.00 88.00 87 GLY A N 1
ATOM 644 C CA . GLY A 1 87 ? -3.533 7.714 -15.628 1.00 88.00 87 GLY A CA 1
ATOM 645 C C . GLY A 1 87 ? -4.927 7.209 -16.011 1.00 88.00 87 GLY A C 1
ATOM 646 O O . GLY A 1 87 ? -5.845 7.218 -15.198 1.00 88.00 87 GLY A O 1
ATOM 647 N N . GLY A 1 88 ? -5.082 6.731 -17.248 1.00 88.31 88 GLY A N 1
ATOM 648 C CA . GLY A 1 88 ? -6.351 6.179 -17.746 1.00 88.31 88 GLY A CA 1
ATOM 649 C C . GLY A 1 88 ? -6.732 4.802 -17.185 1.00 88.31 88 GLY A C 1
ATOM 650 O O . GLY A 1 88 ? -7.732 4.238 -17.612 1.00 88.31 88 GLY A O 1
ATOM 651 N N . LYS A 1 89 ? -5.935 4.232 -16.272 1.00 91.81 89 LYS A N 1
ATOM 652 C CA . LYS A 1 89 ? -6.177 2.912 -15.660 1.00 91.81 89 LYS A CA 1
ATOM 653 C C . LYS A 1 89 ? -6.597 2.992 -14.198 1.00 91.81 89 LYS A C 1
ATOM 655 O O . LYS A 1 89 ? -6.631 1.959 -13.534 1.00 91.81 89 LYS A O 1
ATOM 660 N N . VAL A 1 90 ? -6.867 4.193 -13.693 1.00 92.94 90 VAL A N 1
ATOM 661 C CA . VAL A 1 90 ? -7.343 4.378 -12.323 1.00 92.94 90 VAL A CA 1
ATOM 662 C C . VAL A 1 90 ? -8.645 3.600 -12.130 1.00 92.94 90 VAL A C 1
ATOM 664 O O . VAL A 1 90 ? -9.584 3.760 -12.904 1.00 92.94 90 VAL A O 1
ATOM 667 N N . SER A 1 91 ? -8.688 2.767 -11.095 1.00 93.75 91 SER A N 1
ATOM 668 C CA . SER A 1 91 ? -9.868 2.007 -10.689 1.00 93.75 91 SER A CA 1
ATOM 669 C C . SER A 1 91 ? -10.080 2.211 -9.200 1.00 93.75 91 SER A C 1
ATOM 671 O O . SER A 1 91 ? -9.242 1.811 -8.393 1.00 93.75 91 SER A O 1
ATOM 673 N N . ILE A 1 92 ? -11.198 2.832 -8.837 1.00 92.12 92 ILE A N 1
ATOM 674 C CA . ILE A 1 92 ? -11.534 3.148 -7.449 1.00 92.12 92 ILE A CA 1
ATOM 675 C C . ILE A 1 92 ? -12.754 2.306 -7.059 1.00 92.12 92 ILE A C 1
ATOM 677 O O . ILE A 1 92 ? -13.769 2.376 -7.755 1.00 92.12 92 ILE A O 1
ATOM 681 N N . PRO A 1 93 ? -12.674 1.488 -5.994 1.00 92.44 93 PRO A N 1
ATOM 682 C CA . PRO A 1 93 ? -13.841 0.799 -5.454 1.00 92.44 93 PRO A CA 1
ATOM 683 C C . PRO A 1 93 ? -14.882 1.797 -4.928 1.00 92.44 93 PRO A C 1
ATOM 685 O O . PRO A 1 93 ? -14.518 2.848 -4.398 1.00 92.44 93 PRO A O 1
ATOM 688 N N . SER A 1 94 ? -16.167 1.455 -5.039 1.00 91.69 94 SER A N 1
ATOM 689 C CA . SER A 1 94 ? -17.251 2.328 -4.573 1.00 91.69 94 SER A CA 1
ATOM 690 C C . SER A 1 94 ? -17.130 2.622 -3.074 1.00 91.69 94 SER A C 1
ATOM 692 O O . SER A 1 94 ? -16.883 1.711 -2.283 1.00 91.69 94 SER A O 1
ATOM 694 N N . GLY A 1 95 ? -17.279 3.891 -2.688 1.00 91.19 95 GLY A N 1
ATOM 695 C CA . GLY A 1 95 ? -17.138 4.364 -1.307 1.00 91.19 95 GLY A CA 1
ATOM 696 C C . GLY A 1 95 ? -15.731 4.850 -0.941 1.00 91.19 95 GLY A C 1
ATOM 697 O O . GLY A 1 95 ? -15.547 5.416 0.137 1.00 91.19 95 GLY A O 1
ATOM 698 N N . TYR A 1 96 ? -14.743 4.678 -1.826 1.00 92.31 96 TYR A N 1
ATOM 699 C CA . TYR A 1 96 ? -13.362 5.134 -1.625 1.00 92.31 96 TYR A CA 1
ATOM 700 C C . TYR A 1 96 ? -12.984 6.351 -2.482 1.00 92.31 96 TYR A C 1
ATOM 702 O O . TYR A 1 96 ? -11.814 6.726 -2.548 1.00 92.31 96 TYR A O 1
ATOM 710 N N . GLU A 1 97 ? -13.947 7.008 -3.127 1.00 92.56 97 GLU A N 1
ATOM 711 C CA . GLU A 1 97 ? -13.723 8.141 -4.030 1.00 92.56 97 GLU A CA 1
ATOM 712 C C . GLU A 1 97 ? -13.132 9.348 -3.297 1.00 92.56 97 GLU A C 1
ATOM 714 O O . GLU A 1 97 ? -12.200 9.985 -3.798 1.00 92.56 97 GLU A O 1
ATOM 719 N N . SER A 1 98 ? -13.626 9.643 -2.092 1.00 91.69 98 SER A N 1
ATOM 720 C CA . SER A 1 98 ? -13.118 10.735 -1.253 1.00 91.69 98 SER A CA 1
ATOM 721 C C . SER A 1 98 ? -11.673 10.478 -0.825 1.00 91.69 98 SER A C 1
ATOM 723 O O . SER A 1 98 ? -10.833 11.372 -0.915 1.00 91.69 98 SER A O 1
ATOM 725 N N . PHE A 1 99 ? -11.365 9.237 -0.445 1.00 88.62 99 PHE A N 1
ATOM 726 C CA . PHE A 1 99 ? -10.025 8.802 -0.069 1.00 88.62 99 PHE A CA 1
ATOM 727 C C . PHE A 1 99 ? -9.057 8.853 -1.260 1.00 88.62 99 PHE A C 1
ATOM 729 O O . PHE A 1 99 ? -7.997 9.467 -1.164 1.00 88.62 99 PHE A O 1
ATOM 736 N N . ALA A 1 100 ? -9.439 8.308 -2.417 1.00 89.38 100 ALA A N 1
ATOM 737 C CA . ALA A 1 100 ? -8.619 8.338 -3.627 1.00 89.38 100 ALA A CA 1
ATOM 738 C C . ALA A 1 100 ? -8.363 9.772 -4.131 1.00 89.38 100 ALA A C 1
ATOM 740 O O . ALA A 1 100 ? -7.265 10.093 -4.596 1.00 89.38 100 ALA A O 1
ATOM 741 N N . SER A 1 101 ? -9.346 10.666 -3.988 1.00 89.81 101 SER A N 1
ATOM 742 C CA . SER A 1 101 ? -9.231 12.066 -4.411 1.00 89.81 101 SER A CA 1
ATOM 743 C C . SER A 1 101 ? -8.129 12.834 -3.671 1.00 89.81 101 SER A C 1
ATOM 745 O O . SER A 1 101 ? -7.533 13.734 -4.258 1.00 89.81 101 SER A O 1
ATOM 747 N N . GLN A 1 102 ? -7.771 12.444 -2.440 1.00 90.06 102 GLN A N 1
ATOM 748 C CA . GLN A 1 102 ? -6.690 13.075 -1.662 1.00 90.06 102 GLN A CA 1
ATOM 749 C C . GLN A 1 102 ? -5.298 12.918 -2.296 1.00 90.06 102 GLN A C 1
ATOM 751 O O . GLN A 1 102 ? -4.370 13.667 -1.963 1.00 90.06 102 GLN A O 1
ATOM 756 N N . PHE A 1 103 ? -5.138 11.936 -3.185 1.00 87.69 103 PHE A N 1
ATOM 757 C CA . PHE A 1 103 ? -3.878 11.616 -3.858 1.00 87.69 103 PHE A CA 1
ATOM 758 C C . PHE A 1 103 ? -3.848 12.107 -5.308 1.00 87.69 103 PHE A C 1
ATOM 760 O O . PHE A 1 103 ? -2.799 12.097 -5.950 1.00 87.69 103 PHE A O 1
ATOM 767 N N . ARG A 1 104 ? -4.981 12.568 -5.846 1.00 84.88 104 ARG A N 1
ATOM 768 C CA . ARG A 1 104 ? -5.056 13.045 -7.225 1.00 84.88 104 ARG A CA 1
ATOM 769 C C . ARG A 1 104 ? -4.255 14.338 -7.392 1.00 84.88 104 ARG A C 1
ATOM 771 O O . ARG A 1 104 ? -4.362 15.256 -6.589 1.00 84.88 104 ARG A O 1
ATOM 778 N N . GLY A 1 105 ? -3.467 14.416 -8.464 1.00 79.00 105 GLY A N 1
ATOM 779 C CA . GLY A 1 105 ? -2.709 15.620 -8.825 1.00 79.00 105 GLY A CA 1
ATOM 780 C C . GLY A 1 105 ? -1.434 15.855 -8.012 1.00 79.00 105 GLY A C 1
ATOM 781 O O . GLY A 1 105 ? -0.698 16.788 -8.314 1.00 79.00 105 GLY A O 1
ATOM 782 N N . LYS A 1 106 ? -1.125 15.004 -7.026 1.00 78.50 106 LYS A N 1
ATOM 783 C CA . LYS A 1 106 ? 0.164 15.046 -6.334 1.00 78.50 106 LYS A CA 1
ATOM 784 C C . LYS A 1 106 ? 1.217 14.360 -7.206 1.00 78.50 106 LYS A C 1
ATOM 786 O O . LYS A 1 106 ? 1.072 13.204 -7.584 1.00 78.50 106 LYS A O 1
ATOM 791 N N . SER A 1 107 ? 2.296 15.057 -7.528 1.00 70.06 107 SER A N 1
ATOM 792 C CA . SER A 1 107 ? 3.462 14.478 -8.201 1.00 70.06 107 SER A CA 1
ATOM 793 C C . SER A 1 107 ? 4.677 14.587 -7.292 1.00 70.06 107 SER A C 1
ATOM 795 O O . SER A 1 107 ? 4.867 15.613 -6.644 1.00 70.06 107 SER A O 1
ATOM 797 N N . GLY A 1 108 ? 5.491 13.535 -7.245 1.00 72.88 108 G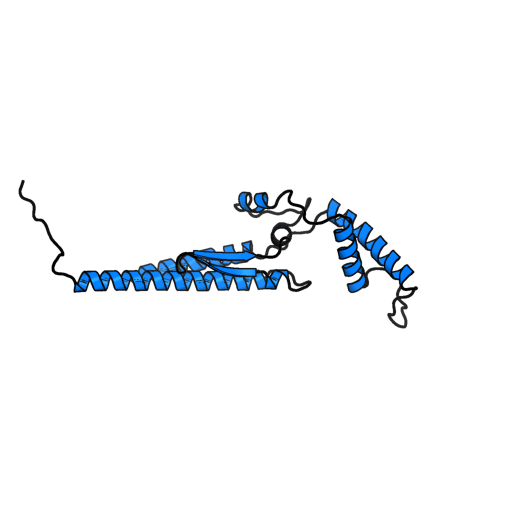LY A N 1
ATOM 798 C CA . GLY A 1 108 ? 6.780 13.547 -6.558 1.00 72.88 108 GLY A CA 1
ATOM 799 C C . GLY A 1 108 ? 7.920 13.407 -7.562 1.00 72.88 108 GLY A C 1
ATOM 800 O O . GLY A 1 108 ? 7.842 12.553 -8.445 1.00 72.88 108 GLY A O 1
ATOM 801 N N . GLY A 1 109 ? 8.963 14.220 -7.393 1.00 83.56 109 GLY A N 1
ATOM 802 C CA . GLY A 1 109 ? 10.199 14.157 -8.173 1.00 83.56 109 GLY A CA 1
ATOM 803 C C . GLY A 1 109 ? 10.137 14.808 -9.557 1.00 83.56 109 GLY A C 1
ATOM 804 O O . GLY A 1 109 ? 9.106 15.313 -10.005 1.00 83.56 109 GLY A O 1
ATOM 805 N N . THR A 1 110 ? 11.282 14.803 -10.233 1.00 90.56 110 THR A N 1
ATOM 806 C CA . THR A 1 110 ? 11.471 15.357 -11.577 1.00 90.56 110 THR A CA 1
ATOM 807 C C . THR A 1 110 ? 11.377 14.276 -12.658 1.00 90.56 110 THR A C 1
ATOM 809 O O . THR A 1 110 ? 11.545 13.078 -12.412 1.00 90.56 110 THR A O 1
ATOM 812 N N . MET A 1 111 ? 11.149 14.695 -13.907 1.00 89.06 111 MET A N 1
ATOM 813 C CA . MET A 1 111 ? 11.190 13.785 -15.059 1.00 89.06 111 MET A CA 1
ATOM 814 C C . MET A 1 111 ? 12.563 13.106 -15.202 1.00 89.06 111 MET A C 1
ATOM 816 O O . MET A 1 111 ? 12.640 11.946 -15.605 1.00 89.06 111 MET A O 1
ATOM 820 N N . GLU A 1 112 ? 13.648 13.804 -14.864 1.00 91.25 112 GLU A N 1
ATOM 821 C CA . GLU A 1 112 ? 14.996 13.240 -14.932 1.00 91.25 112 GLU A CA 1
ATOM 822 C C . GLU A 1 112 ? 15.185 12.114 -13.919 1.00 91.25 112 GLU A C 1
ATOM 824 O O . GLU A 1 112 ? 15.630 11.030 -14.295 1.00 91.25 112 GLU A O 1
ATOM 829 N N . GLU A 1 113 ? 14.767 12.320 -12.669 1.00 91.81 113 GLU A N 1
ATOM 830 C CA . GLU A 1 113 ? 14.788 11.284 -11.630 1.00 91.81 113 GLU A CA 1
ATOM 831 C C . GLU A 1 113 ? 13.959 10.063 -12.043 1.00 91.81 113 GLU A C 1
ATOM 833 O O . GLU A 1 113 ? 14.393 8.920 -11.877 1.00 91.81 113 GLU A O 1
ATOM 838 N N . PHE A 1 114 ? 12.794 10.289 -12.658 1.00 90.56 114 PHE A N 1
ATOM 839 C CA . PHE A 1 114 ? 11.954 9.211 -13.171 1.00 90.56 114 PHE A CA 1
ATOM 840 C C . PHE A 1 114 ? 12.657 8.397 -14.269 1.00 90.56 114 PHE A C 1
ATOM 842 O O . PHE A 1 114 ? 12.665 7.162 -14.228 1.00 90.56 114 PHE A O 1
ATOM 849 N N . ILE A 1 115 ? 13.298 9.070 -15.228 1.00 93.75 115 ILE A N 1
ATOM 850 C CA . ILE A 1 115 ? 14.056 8.413 -16.302 1.00 93.75 115 ILE A CA 1
ATOM 851 C C . ILE A 1 115 ? 15.269 7.668 -15.733 1.00 93.75 115 ILE A C 1
ATOM 853 O O . ILE A 1 115 ? 15.540 6.541 -16.155 1.00 93.75 115 ILE A O 1
ATOM 857 N N . GLN A 1 116 ? 15.978 8.240 -14.758 1.00 94.12 116 GLN A N 1
ATOM 858 C CA . GLN A 1 116 ? 17.113 7.590 -14.100 1.00 94.12 116 GLN A CA 1
ATOM 859 C C . GLN A 1 116 ? 16.680 6.326 -13.347 1.00 94.12 116 GLN A C 1
ATOM 861 O O . GLN A 1 116 ? 17.292 5.268 -13.519 1.00 94.12 116 GLN A O 1
ATOM 866 N N . ALA A 1 117 ? 15.581 6.386 -12.589 1.00 91.62 117 ALA A N 1
ATOM 867 C CA . ALA A 1 117 ? 15.021 5.228 -11.895 1.00 91.62 117 ALA A CA 1
ATOM 868 C C . ALA A 1 117 ? 14.627 4.110 -12.876 1.00 91.62 117 ALA A C 1
ATOM 870 O O . ALA A 1 117 ? 14.955 2.937 -12.660 1.00 91.62 117 ALA A O 1
ATOM 871 N N . LEU A 1 118 ? 13.988 4.463 -13.998 1.00 92.56 118 LEU A N 1
ATOM 872 C CA . LEU A 1 118 ? 13.667 3.507 -15.060 1.00 92.56 118 LEU A CA 1
ATOM 873 C C . LEU A 1 118 ? 14.919 2.944 -15.735 1.00 92.56 118 LEU A C 1
ATOM 875 O O . LEU A 1 118 ? 14.960 1.750 -16.020 1.00 92.56 118 LEU A O 1
ATOM 879 N N . THR A 1 119 ? 15.954 3.755 -15.941 1.00 94.88 119 THR A N 1
ATOM 880 C CA . THR A 1 119 ? 17.234 3.314 -16.517 1.00 94.88 119 THR A CA 1
ATOM 881 C C . THR A 1 119 ? 17.902 2.273 -15.622 1.00 94.88 119 THR A C 1
ATOM 883 O O . THR A 1 119 ? 18.332 1.219 -16.097 1.00 94.88 119 THR A O 1
ATOM 886 N N . LEU A 1 120 ? 17.923 2.511 -14.307 1.00 93.44 120 LEU A N 1
ATOM 887 C CA . LEU A 1 120 ? 18.421 1.543 -13.330 1.00 93.44 120 LEU A CA 1
ATOM 888 C C . LEU A 1 120 ? 17.612 0.241 -13.355 1.00 93.44 120 LEU A C 1
ATOM 890 O O . LEU A 1 120 ? 18.192 -0.848 -13.328 1.00 93.44 120 LEU A O 1
ATOM 894 N N . TRP A 1 121 ? 16.283 0.333 -13.446 1.00 91.75 121 TRP A N 1
ATOM 895 C CA . TRP A 1 121 ? 15.412 -0.838 -13.526 1.00 91.75 121 TRP A CA 1
ATOM 896 C C . TRP A 1 121 ? 15.613 -1.636 -14.822 1.00 91.75 121 TRP A C 1
ATOM 898 O O . TRP A 1 121 ? 15.793 -2.853 -14.755 1.00 91.75 121 TRP A O 1
ATOM 908 N N . VAL A 1 122 ? 15.666 -0.967 -15.980 1.00 93.69 122 VAL A N 1
ATOM 909 C CA . VAL A 1 122 ? 15.959 -1.570 -17.293 1.00 93.69 122 VAL A CA 1
ATOM 910 C C . VAL A 1 122 ? 17.282 -2.323 -17.250 1.00 93.69 122 VAL A C 1
ATOM 912 O O . VAL A 1 122 ? 17.347 -3.482 -17.666 1.00 93.69 122 VAL A O 1
ATOM 915 N N . ARG A 1 123 ? 18.318 -1.702 -16.676 1.00 91.69 123 ARG A N 1
ATOM 916 C CA . ARG A 1 123 ? 19.632 -2.320 -16.505 1.00 91.69 123 ARG A CA 1
ATOM 917 C C . ARG A 1 123 ? 19.576 -3.547 -15.598 1.00 91.69 123 ARG A C 1
ATOM 919 O O . ARG A 1 123 ? 20.139 -4.580 -15.952 1.00 91.69 123 ARG A O 1
ATOM 926 N N . LYS A 1 124 ? 18.897 -3.457 -14.448 1.00 89.56 124 LYS A N 1
ATOM 927 C CA . LYS A 1 124 ? 18.749 -4.568 -13.488 1.00 89.56 124 LYS A CA 1
ATOM 928 C C . LYS A 1 124 ? 17.979 -5.744 -14.089 1.00 89.56 124 LYS A C 1
ATOM 930 O O . LYS A 1 124 ? 18.277 -6.892 -13.779 1.00 89.56 124 LYS A O 1
ATOM 935 N N . LYS A 1 125 ? 16.988 -5.459 -14.934 1.00 90.38 125 LYS A N 1
ATOM 936 C CA . LYS A 1 125 ? 16.182 -6.467 -15.630 1.00 90.38 125 LYS A CA 1
ATOM 937 C C . LYS A 1 125 ? 16.820 -6.977 -16.923 1.00 90.38 125 LYS A C 1
ATOM 939 O O . LYS A 1 125 ? 16.355 -7.982 -17.441 1.00 90.38 125 LYS A O 1
ATOM 944 N N . GLY A 1 126 ? 17.865 -6.318 -17.425 1.00 90.31 126 GLY A N 1
ATOM 945 C CA . GLY A 1 126 ? 18.543 -6.710 -18.660 1.00 90.31 126 GLY A CA 1
ATOM 946 C C . GLY A 1 126 ? 17.661 -6.584 -19.905 1.00 90.31 126 GLY A C 1
ATOM 947 O O . GLY A 1 126 ? 17.736 -7.427 -20.789 1.00 90.31 126 GLY A O 1
ATOM 948 N N . LEU A 1 127 ? 16.797 -5.563 -19.961 1.00 89.81 127 LEU A N 1
ATOM 949 C CA . LEU A 1 127 ? 15.792 -5.427 -21.029 1.00 89.81 127 LEU A CA 1
ATOM 950 C C . LEU A 1 127 ? 16.330 -4.781 -22.311 1.00 89.81 127 LEU A C 1
ATOM 952 O O . LEU A 1 127 ? 15.666 -4.836 -23.342 1.00 89.81 127 LEU A O 1
ATOM 956 N N . ALA A 1 128 ? 17.494 -4.131 -22.247 1.00 91.56 128 ALA A N 1
ATOM 957 C CA . ALA A 1 128 ? 18.082 -3.416 -23.372 1.00 91.56 128 ALA A CA 1
ATOM 958 C C . ALA A 1 128 ? 19.471 -3.948 -23.737 1.00 91.56 128 ALA A C 1
ATOM 960 O O . ALA A 1 128 ? 20.254 -4.389 -22.892 1.00 91.56 128 ALA A O 1
ATOM 961 N N . GLY A 1 129 ? 19.802 -3.805 -25.019 1.00 90.00 129 GLY A N 1
ATOM 962 C CA . GLY A 1 129 ? 21.087 -4.182 -25.593 1.00 90.00 129 GLY A CA 1
ATOM 963 C C . GLY A 1 129 ? 21.112 -5.586 -26.186 1.00 90.00 129 GLY A C 1
ATOM 964 O O . GLY A 1 129 ? 20.144 -6.338 -26.127 1.00 90.00 129 GLY A O 1
ATOM 965 N N . THR A 1 130 ? 22.248 -5.916 -26.789 1.00 89.12 130 THR A N 1
ATOM 966 C CA . THR A 1 130 ? 22.458 -7.195 -27.468 1.00 89.12 130 THR A CA 1
ATOM 967 C C . THR A 1 130 ? 23.219 -8.144 -26.558 1.00 89.12 130 THR A C 1
ATOM 969 O O . THR A 1 130 ? 24.194 -7.760 -25.903 1.00 89.12 130 THR A O 1
ATOM 972 N N . TYR A 1 131 ? 22.789 -9.397 -26.542 1.00 91.44 131 TYR A N 1
ATOM 973 C CA . TYR A 1 131 ? 23.389 -10.457 -25.749 1.00 91.44 131 TYR A CA 1
ATOM 974 C C . TYR A 1 131 ? 24.019 -11.491 -26.676 1.00 91.44 131 TYR A C 1
ATOM 976 O O . TYR A 1 131 ? 23.466 -11.826 -27.722 1.00 91.44 131 TYR A O 1
ATOM 984 N N . SER A 1 132 ? 25.192 -11.993 -26.298 1.00 91.38 132 SER A N 1
ATOM 985 C CA . SER A 1 132 ? 25.786 -13.141 -26.978 1.00 91.38 132 SER A CA 1
ATOM 986 C C . SER A 1 132 ? 24.948 -14.383 -26.694 1.00 91.38 132 SER A C 1
ATOM 988 O O . SER A 1 132 ? 24.795 -14.761 -25.536 1.00 91.38 132 SER A O 1
ATOM 990 N N . VAL A 1 133 ? 24.459 -15.050 -27.740 1.00 89.94 133 VAL A N 1
ATOM 991 C CA . VAL A 1 133 ? 23.691 -16.303 -27.616 1.00 89.94 133 VAL A CA 1
ATOM 992 C C . VAL A 1 133 ? 24.521 -17.393 -26.929 1.00 89.94 133 VAL A C 1
ATOM 994 O O . VAL A 1 133 ? 24.005 -18.145 -26.114 1.00 89.94 133 VAL A O 1
ATOM 997 N N . LYS A 1 134 ? 25.830 -17.447 -27.210 1.00 92.06 134 LYS A N 1
ATOM 998 C CA . LYS A 1 134 ? 26.728 -18.484 -26.678 1.00 92.06 134 LYS A CA 1
ATOM 999 C C . LYS A 1 134 ? 27.078 -18.293 -25.203 1.00 92.06 134 LYS A C 1
ATOM 1001 O O . LYS A 1 134 ? 27.212 -19.272 -24.485 1.00 92.06 134 LYS A O 1
ATOM 1006 N N . SER A 1 135 ? 27.290 -17.051 -24.761 1.00 89.94 135 SER A N 1
ATOM 1007 C CA . SER A 1 135 ? 27.780 -16.770 -23.400 1.00 89.94 135 SER A CA 1
ATOM 1008 C C . SER A 1 135 ? 26.756 -16.098 -22.489 1.00 89.94 135 SER A C 1
ATOM 1010 O O . SER A 1 135 ? 27.055 -15.868 -21.320 1.00 89.94 135 SER A O 1
ATOM 1012 N N . GLY A 1 136 ? 25.595 -15.697 -23.014 1.00 88.38 136 GLY A N 1
ATOM 1013 C CA . GLY A 1 136 ? 24.604 -14.894 -22.295 1.00 88.38 136 GLY A CA 1
ATOM 1014 C C . GLY A 1 136 ? 25.122 -13.520 -21.853 1.00 88.38 136 GLY A C 1
ATOM 1015 O O . GLY A 1 136 ? 24.434 -12.797 -21.136 1.00 88.38 136 GLY A O 1
ATOM 1016 N N . LYS A 1 137 ? 26.347 -13.134 -22.243 1.00 89.69 137 LYS A N 1
ATOM 1017 C CA . LYS A 1 137 ? 26.964 -11.877 -21.817 1.00 89.69 137 LYS A CA 1
ATOM 1018 C C . LYS A 1 137 ? 26.458 -10.725 -22.668 1.00 89.69 137 LYS A C 1
ATOM 1020 O O . LYS A 1 137 ? 26.372 -10.820 -23.894 1.00 89.69 137 LYS A O 1
ATOM 1025 N N . ARG A 1 138 ? 26.184 -9.608 -21.998 1.00 91.12 138 ARG A N 1
ATOM 1026 C CA . ARG A 1 138 ? 25.799 -8.357 -22.647 1.00 91.12 138 ARG A CA 1
ATOM 1027 C C . ARG A 1 138 ? 26.988 -7.753 -23.396 1.00 91.12 138 ARG A C 1
ATOM 1029 O O . ARG A 1 138 ? 28.038 -7.527 -22.791 1.00 91.12 138 ARG A O 1
ATOM 1036 N N . LEU A 1 139 ? 26.795 -7.475 -24.682 1.00 91.12 139 LEU A N 1
ATOM 1037 C CA . LEU A 1 139 ? 27.794 -6.900 -25.583 1.00 91.12 139 LEU A CA 1
ATOM 1038 C C . LEU A 1 139 ? 27.836 -5.363 -25.477 1.00 91.12 139 LEU A C 1
ATOM 1040 O O . LEU A 1 139 ? 26.901 -4.730 -24.981 1.00 91.12 139 LEU A O 1
ATOM 1044 N N . GLY A 1 140 ? 28.925 -4.766 -25.967 1.00 91.50 140 GLY A N 1
ATOM 1045 C CA . GLY A 1 140 ? 29.131 -3.315 -26.010 1.00 91.50 140 GLY A CA 1
ATOM 1046 C C . GLY A 1 140 ? 29.860 -2.734 -24.793 1.00 91.50 140 GLY A C 1
ATOM 1047 O O . GLY A 1 140 ? 29.902 -3.318 -23.707 1.00 91.50 140 GLY A O 1
ATOM 1048 N N . SER A 1 141 ? 30.449 -1.550 -24.983 1.00 93.75 141 SER A N 1
ATOM 1049 C CA . SER A 1 141 ? 31.152 -0.821 -23.922 1.00 93.75 141 SER A CA 1
ATOM 1050 C C . SER A 1 141 ? 30.185 -0.326 -22.836 1.00 93.75 141 SER A C 1
ATOM 1052 O O . SER A 1 141 ? 28.966 -0.295 -23.018 1.00 93.75 141 SER A O 1
ATOM 1054 N N . LYS A 1 142 ? 30.710 0.093 -21.676 1.00 91.44 142 LYS A N 1
ATOM 1055 C CA . LYS A 1 142 ? 29.892 0.643 -20.576 1.00 91.44 142 LYS A CA 1
ATOM 1056 C C . LYS A 1 142 ? 29.009 1.812 -21.040 1.00 91.44 142 LYS A C 1
ATOM 1058 O O . LYS A 1 142 ? 27.822 1.809 -20.730 1.00 91.44 142 LYS A O 1
ATOM 1063 N N . SER A 1 143 ? 29.570 2.735 -21.823 1.00 93.44 143 SER A N 1
ATOM 1064 C CA . SER A 1 143 ? 28.845 3.890 -22.372 1.00 93.44 143 SER A CA 1
ATOM 1065 C C . SER A 1 143 ? 27.752 3.472 -23.362 1.00 93.44 143 SER A C 1
ATOM 1067 O O . SER A 1 143 ? 26.620 3.945 -23.275 1.00 93.44 143 SER A O 1
ATOM 1069 N N . VAL A 1 144 ? 28.035 2.513 -24.253 1.00 93.38 144 VAL A N 1
ATOM 1070 C CA . VAL A 1 144 ? 27.027 1.998 -25.199 1.00 93.38 144 VAL A CA 1
ATOM 1071 C C . VAL A 1 144 ? 25.857 1.353 -24.454 1.00 93.38 144 VAL A C 1
ATOM 1073 O O . VAL A 1 144 ? 24.702 1.633 -24.767 1.00 93.38 144 VAL A O 1
ATOM 1076 N N . ARG A 1 145 ? 26.138 0.541 -23.429 1.00 93.12 145 ARG A N 1
ATOM 1077 C CA . ARG A 1 145 ? 25.098 -0.109 -22.615 1.00 93.12 145 ARG A CA 1
ATOM 1078 C C . ARG A 1 145 ? 24.236 0.906 -21.863 1.00 93.12 145 ARG A C 1
ATOM 1080 O O . ARG A 1 145 ? 23.017 0.781 -21.874 1.00 93.12 145 ARG A O 1
ATOM 1087 N N . GLN A 1 146 ? 24.850 1.935 -21.281 1.00 93.12 146 GLN A N 1
ATOM 1088 C CA . GLN A 1 146 ? 24.125 3.006 -20.594 1.00 93.12 146 GLN A CA 1
ATOM 1089 C C . GLN A 1 146 ? 23.196 3.768 -21.548 1.00 93.12 146 GLN A C 1
ATOM 1091 O O . GLN A 1 146 ? 22.020 3.934 -21.242 1.00 93.12 146 GLN A O 1
ATOM 1096 N N . ASN A 1 147 ? 23.685 4.138 -22.735 1.00 94.31 147 ASN A N 1
ATOM 1097 C CA . ASN A 1 147 ? 22.870 4.796 -23.757 1.00 94.31 147 ASN A CA 1
ATOM 1098 C C . ASN A 1 147 ? 21.687 3.928 -24.221 1.00 94.31 147 ASN A C 1
ATOM 1100 O O . ASN A 1 147 ? 20.595 4.438 -24.461 1.00 94.31 147 ASN A O 1
ATOM 1104 N N . GLN A 1 148 ? 21.886 2.614 -24.362 1.00 94.94 148 GLN A N 1
ATOM 1105 C CA . GLN A 1 148 ? 20.807 1.680 -24.703 1.00 94.94 148 GLN A CA 1
ATOM 1106 C C . GLN A 1 148 ? 19.753 1.594 -23.591 1.00 94.94 148 GLN A C 1
ATOM 1108 O O . GLN A 1 148 ? 18.558 1.637 -23.887 1.00 94.94 148 GLN A O 1
ATOM 1113 N N . ASP A 1 149 ? 20.191 1.494 -22.331 1.00 95.19 149 ASP A N 1
ATOM 1114 C CA . ASP A 1 149 ? 19.300 1.429 -21.167 1.00 95.19 149 ASP A CA 1
ATOM 1115 C C . ASP A 1 149 ? 18.465 2.710 -21.050 1.00 95.19 149 ASP A C 1
ATOM 1117 O O . ASP A 1 149 ? 17.249 2.642 -20.877 1.00 95.19 149 ASP A O 1
ATOM 1121 N N . GLU A 1 150 ? 19.100 3.872 -21.216 1.00 95.44 150 GLU A N 1
ATOM 1122 C CA . GLU A 1 150 ? 18.441 5.173 -21.126 1.00 95.44 150 GLU A CA 1
ATOM 1123 C C . GLU A 1 150 ? 17.441 5.397 -22.267 1.00 95.44 150 GLU A C 1
ATOM 1125 O O . GLU A 1 150 ? 16.320 5.852 -22.032 1.00 95.44 150 GLU A O 1
ATOM 1130 N N . LYS A 1 151 ? 17.790 5.024 -23.508 1.00 95.69 151 LYS A N 1
ATOM 1131 C CA . LYS A 1 151 ? 16.861 5.104 -24.648 1.00 95.69 151 LYS A CA 1
ATOM 1132 C C . LYS A 1 151 ? 15.598 4.280 -24.403 1.00 95.69 151 LYS A C 1
ATOM 1134 O O . LYS A 1 151 ? 14.491 4.779 -24.619 1.00 95.69 151 LYS A O 1
ATOM 1139 N N . LEU A 1 152 ? 15.747 3.043 -23.918 1.00 95.94 152 LEU A N 1
ATOM 1140 C CA . LEU A 1 152 ? 14.596 2.208 -23.575 1.00 95.94 152 LEU A CA 1
ATOM 1141 C C . LEU A 1 152 ? 13.813 2.798 -22.394 1.00 95.94 152 LEU A C 1
ATOM 1143 O O . LEU A 1 152 ? 12.585 2.837 -22.439 1.00 95.94 152 LEU A O 1
ATOM 1147 N N . ALA A 1 153 ? 14.499 3.303 -21.368 1.00 96.31 153 ALA A N 1
ATOM 1148 C CA . ALA A 1 153 ? 13.866 3.932 -20.214 1.00 96.31 153 ALA A CA 1
ATOM 1149 C C . ALA A 1 153 ? 13.025 5.156 -20.601 1.00 96.31 153 ALA A C 1
ATOM 1151 O O . ALA A 1 153 ? 11.884 5.262 -20.161 1.00 96.31 153 ALA A O 1
ATOM 1152 N N . ARG A 1 154 ? 13.527 6.036 -21.477 1.00 95.81 154 ARG A N 1
ATOM 1153 C CA . ARG A 1 154 ? 12.778 7.193 -22.002 1.00 95.81 154 ARG A CA 1
ATOM 1154 C C . ARG A 1 154 ? 11.532 6.761 -22.773 1.00 95.81 154 ARG A C 1
ATOM 1156 O O . ARG A 1 154 ? 10.454 7.321 -22.577 1.00 95.81 154 ARG A O 1
ATOM 1163 N N . PHE A 1 155 ? 11.650 5.731 -23.611 1.00 95.25 155 PHE A N 1
ATOM 1164 C CA . PHE A 1 155 ? 10.501 5.171 -24.323 1.00 95.25 155 PHE A CA 1
ATOM 1165 C C . PHE A 1 155 ? 9.449 4.601 -23.357 1.00 95.25 155 PHE A C 1
ATOM 1167 O O . PHE A 1 155 ? 8.256 4.890 -23.488 1.00 95.25 155 PHE A O 1
ATOM 1174 N N . LEU A 1 156 ? 9.886 3.834 -22.355 1.00 94.06 156 LEU A N 1
ATOM 1175 C CA . LEU A 1 156 ? 9.013 3.294 -21.314 1.00 94.06 156 LEU A CA 1
ATOM 1176 C C . LEU A 1 156 ? 8.362 4.401 -20.482 1.00 94.06 156 LEU A C 1
ATOM 1178 O O . LEU A 1 156 ? 7.169 4.309 -20.208 1.00 94.06 156 LEU A O 1
ATOM 1182 N N . ALA A 1 157 ? 9.096 5.462 -20.143 1.00 93.75 157 ALA A N 1
ATOM 1183 C CA . ALA A 1 157 ? 8.576 6.613 -19.411 1.00 93.75 157 ALA A CA 1
ATOM 1184 C C . ALA A 1 157 ? 7.373 7.226 -20.138 1.00 93.75 157 ALA A C 1
ATOM 1186 O O . ALA A 1 157 ? 6.306 7.378 -19.547 1.00 93.75 157 ALA A O 1
ATOM 1187 N N . ILE A 1 158 ? 7.493 7.473 -21.447 1.00 93.25 158 ILE A N 1
ATOM 1188 C CA . ILE A 1 158 ? 6.392 7.998 -22.269 1.00 93.25 158 ILE A CA 1
ATOM 1189 C C . ILE A 1 158 ? 5.199 7.035 -22.268 1.00 93.25 158 ILE A C 1
ATOM 1191 O O . ILE A 1 158 ? 4.051 7.464 -22.148 1.00 93.25 158 ILE A O 1
ATOM 1195 N N . LYS A 1 159 ? 5.445 5.726 -22.393 1.00 93.19 159 LYS A N 1
ATOM 1196 C CA . LYS A 1 159 ? 4.372 4.720 -22.376 1.00 93.19 159 LYS A CA 1
ATOM 1197 C C . LYS A 1 159 ? 3.661 4.657 -21.024 1.00 93.19 159 LYS A C 1
ATOM 1199 O O . LYS A 1 159 ? 2.440 4.526 -21.012 1.00 93.19 159 LYS A O 1
ATOM 1204 N N . ILE A 1 160 ? 4.392 4.765 -19.916 1.00 91.50 160 ILE A N 1
ATOM 1205 C CA . ILE A 1 160 ? 3.826 4.797 -18.562 1.00 91.50 160 ILE A CA 1
ATOM 1206 C C . ILE A 1 160 ? 3.014 6.075 -18.361 1.00 91.50 160 ILE A C 1
ATOM 1208 O O . ILE A 1 160 ? 1.888 5.994 -17.890 1.00 91.50 160 ILE A O 1
ATOM 1212 N N . LEU A 1 161 ? 3.529 7.235 -18.770 1.00 89.56 161 LEU A N 1
ATOM 1213 C CA . LEU A 1 161 ? 2.821 8.508 -18.615 1.00 89.56 161 LEU A CA 1
ATOM 1214 C C . LEU A 1 161 ? 1.547 8.580 -19.464 1.00 89.56 161 LEU A C 1
ATOM 1216 O O . LEU A 1 161 ? 0.542 9.113 -19.010 1.00 89.56 161 LEU A O 1
ATOM 1220 N N . ARG A 1 162 ? 1.562 8.005 -20.673 1.00 90.62 162 ARG A N 1
ATOM 1221 C CA . ARG A 1 162 ? 0.376 7.956 -21.542 1.00 90.62 162 ARG A CA 1
ATOM 1222 C C . ARG A 1 162 ? -0.668 6.950 -21.065 1.00 90.62 162 ARG A C 1
ATOM 1224 O O . ARG A 1 162 ? -1.852 7.256 -21.066 1.00 90.62 162 ARG A O 1
ATOM 1231 N N . ASN A 1 163 ? -0.241 5.745 -20.688 1.00 91.62 163 ASN A N 1
ATOM 1232 C CA . ASN A 1 163 ? -1.168 4.641 -20.424 1.00 91.62 163 ASN A CA 1
ATOM 1233 C C . ASN A 1 163 ? -1.472 4.426 -18.941 1.00 91.62 163 ASN A C 1
ATOM 1235 O O . ASN A 1 163 ? -2.412 3.704 -18.619 1.00 91.62 163 ASN A O 1
ATOM 1239 N N . GLY A 1 164 ? -0.640 4.947 -18.046 1.00 91.12 164 GLY A N 1
ATOM 1240 C CA . GLY A 1 164 ? -0.696 4.656 -16.624 1.00 91.12 164 GLY A CA 1
ATOM 1241 C C . GLY A 1 164 ? -0.329 3.217 -16.249 1.00 91.12 164 GLY A C 1
ATOM 1242 O O . GLY A 1 164 ? -0.104 2.325 -17.089 1.00 91.12 164 GLY A O 1
ATOM 1243 N N . ILE A 1 165 ? -0.295 2.991 -14.940 1.00 90.75 165 ILE A N 1
ATOM 1244 C CA . ILE A 1 165 ? -0.025 1.706 -14.294 1.00 90.75 165 ILE A CA 1
ATOM 1245 C C . ILE A 1 165 ? -1.357 1.105 -13.838 1.00 90.75 165 ILE A C 1
ATOM 1247 O O . ILE A 1 165 ? -2.246 1.822 -13.382 1.00 90.75 165 ILE A O 1
ATOM 1251 N N . ARG A 1 166 ? -1.506 -0.216 -14.001 1.00 93.44 166 ARG A N 1
ATOM 1252 C CA . ARG A 1 166 ? -2.698 -0.935 -13.530 1.00 93.44 166 ARG A CA 1
ATOM 1253 C C . ARG A 1 166 ? -2.735 -0.955 -11.993 1.00 93.44 166 ARG A C 1
ATOM 1255 O O . ARG A 1 166 ? -1.670 -1.145 -11.404 1.00 93.44 166 ARG A O 1
ATOM 1262 N N . PRO A 1 167 ? -3.920 -0.827 -11.377 1.00 94.38 167 PRO A N 1
ATOM 1263 C CA . PRO A 1 167 ? -4.093 -0.981 -9.937 1.00 94.38 167 PRO A CA 1
ATOM 1264 C C . PRO A 1 167 ? -3.654 -2.370 -9.478 1.00 94.38 167 PRO A C 1
ATOM 1266 O O . PRO A 1 167 ? -3.860 -3.369 -10.172 1.00 94.38 167 PRO A O 1
ATOM 1269 N N . GLN A 1 168 ? -3.060 -2.418 -8.296 1.00 93.88 168 GLN A N 1
ATOM 1270 C CA . GLN A 1 168 ? -2.731 -3.623 -7.545 1.00 93.88 168 GLN A CA 1
ATOM 1271 C C . GLN A 1 168 ? -3.203 -3.395 -6.107 1.00 93.88 168 GLN A C 1
ATOM 1273 O O . GLN A 1 168 ? -2.393 -3.046 -5.247 1.00 93.88 168 GLN A O 1
ATOM 1278 N N . PRO A 1 169 ? -4.519 -3.515 -5.864 1.00 94.25 169 PRO A N 1
ATOM 1279 C CA . PRO A 1 169 ? -5.106 -3.192 -4.576 1.00 94.25 169 PRO A CA 1
ATOM 1280 C C . PRO A 1 169 ? -4.618 -4.176 -3.514 1.00 94.25 169 PRO A C 1
ATOM 1282 O O . PRO A 1 169 ? -4.610 -5.391 -3.727 1.00 94.25 169 PRO A O 1
ATOM 1285 N N . PHE A 1 170 ? -4.194 -3.652 -2.369 1.00 94.88 170 PHE A N 1
ATOM 1286 C CA . PHE A 1 170 ? -3.624 -4.441 -1.283 1.00 94.88 170 PHE A CA 1
ATOM 1287 C C . PHE A 1 170 ? -4.249 -4.090 0.064 1.00 94.88 170 PHE A C 1
ATOM 1289 O O . PHE A 1 170 ? -4.519 -4.999 0.851 1.00 94.88 170 PHE A O 1
ATOM 1296 N N . LEU A 1 171 ? -4.527 -2.809 0.311 1.00 94.06 171 LEU A N 1
ATOM 1297 C CA . LEU A 1 171 ? -5.053 -2.310 1.575 1.00 94.06 171 LEU A CA 1
ATOM 1298 C C . LEU A 1 171 ? -6.577 -2.434 1.654 1.00 94.06 171 LEU A C 1
ATOM 1300 O O . LEU A 1 171 ? -7.090 -2.995 2.622 1.00 94.06 171 LEU A O 1
ATOM 1304 N N . ILE A 1 172 ? -7.303 -1.954 0.638 1.00 94.12 172 ILE A N 1
ATOM 1305 C CA . ILE A 1 172 ? -8.775 -1.968 0.644 1.00 94.12 172 ILE A CA 1
ATOM 1306 C C . ILE A 1 172 ? -9.318 -3.401 0.703 1.00 94.12 172 ILE A C 1
ATOM 1308 O O . ILE A 1 172 ? -10.169 -3.670 1.553 1.00 94.12 172 ILE A O 1
ATOM 1312 N N . PRO A 1 173 ? -8.809 -4.362 -0.098 1.00 95.12 173 PRO A N 1
ATOM 1313 C CA . PRO A 1 173 ? -9.268 -5.745 -0.009 1.00 95.12 173 PRO A CA 1
ATOM 1314 C C . PRO A 1 173 ? -9.023 -6.370 1.370 1.00 95.12 173 PRO A C 1
ATOM 1316 O O . PRO A 1 173 ? -9.861 -7.129 1.857 1.00 95.12 173 PRO A O 1
ATOM 1319 N N . ALA A 1 174 ? -7.894 -6.051 2.015 1.00 94.88 174 ALA A N 1
ATOM 1320 C CA . ALA A 1 174 ? -7.577 -6.555 3.350 1.00 94.88 174 ALA A CA 1
ATOM 1321 C C . ALA A 1 174 ? -8.544 -5.994 4.406 1.00 94.88 174 ALA A C 1
ATOM 1323 O O . ALA A 1 174 ? -9.049 -6.743 5.241 1.00 94.88 174 ALA A O 1
ATOM 1324 N N . TYR A 1 175 ? -8.848 -4.697 4.329 1.00 94.25 175 TYR A N 1
ATOM 1325 C CA . TYR A 1 175 ? -9.809 -4.044 5.214 1.00 94.25 175 TYR A CA 1
ATOM 1326 C C . TYR A 1 175 ? -11.229 -4.598 5.041 1.00 94.25 175 TYR A C 1
ATOM 1328 O O . TYR A 1 175 ? -11.847 -5.013 6.022 1.00 94.25 175 TYR A O 1
ATOM 1336 N N . GLU A 1 176 ? -11.734 -4.665 3.806 1.00 94.44 176 GLU A N 1
ATOM 1337 C CA . GLU A 1 176 ? -13.098 -5.140 3.532 1.00 94.44 176 GLU A CA 1
ATOM 1338 C C . GLU A 1 176 ? -13.296 -6.612 3.913 1.00 94.44 176 GLU A C 1
ATOM 1340 O O . GLU A 1 176 ? -14.374 -6.997 4.362 1.00 94.44 176 GLU A O 1
ATOM 1345 N N . THR A 1 177 ? -12.241 -7.428 3.825 1.00 95.06 177 THR A N 1
ATOM 1346 C CA . THR A 1 177 ? -12.282 -8.823 4.290 1.00 95.06 177 THR A CA 1
ATOM 1347 C C . THR A 1 177 ? -12.379 -8.919 5.817 1.00 95.06 177 THR A C 1
ATOM 1349 O O . THR A 1 177 ? -13.102 -9.771 6.337 1.00 95.06 177 THR A O 1
ATOM 1352 N N . GLU A 1 178 ? -11.666 -8.064 6.561 1.00 94.44 178 GLU A N 1
ATOM 1353 C CA . GLU A 1 178 ? -11.626 -8.149 8.027 1.00 94.44 178 GLU A CA 1
ATOM 1354 C C . GLU A 1 178 ? -12.808 -7.457 8.712 1.00 94.44 178 GLU A C 1
ATOM 1356 O O . GLU A 1 178 ? -13.279 -7.930 9.750 1.00 94.44 178 GLU A O 1
ATOM 1361 N N . LYS A 1 179 ? -13.327 -6.376 8.121 1.00 92.94 179 LYS A N 1
ATOM 1362 C CA . LYS A 1 179 ? -14.428 -5.563 8.656 1.00 92.94 179 LYS A CA 1
ATOM 1363 C C . LYS A 1 179 ? -15.616 -6.389 9.188 1.00 92.94 179 LYS A C 1
ATOM 1365 O O . LYS A 1 179 ? -15.951 -6.233 10.365 1.00 92.94 179 LYS A O 1
ATOM 1370 N N . PRO A 1 180 ? -16.250 -7.295 8.414 1.00 95.88 180 PRO A N 1
ATOM 1371 C CA . PRO A 1 180 ? -17.387 -8.076 8.913 1.00 95.88 180 PRO A CA 1
ATOM 1372 C C . PRO A 1 180 ? -16.998 -9.072 10.018 1.00 95.88 180 PRO A C 1
ATOM 1374 O O . PRO A 1 180 ? -17.806 -9.370 10.900 1.00 95.88 180 PRO A O 1
ATOM 1377 N N . LEU A 1 181 ? -15.763 -9.584 9.999 1.00 95.19 181 LEU A N 1
ATOM 1378 C CA . LEU A 1 181 ? -15.271 -10.526 11.006 1.00 95.19 181 LEU A CA 1
ATOM 1379 C C . LEU A 1 181 ? -15.061 -9.837 12.353 1.00 95.19 181 LEU A C 1
ATOM 1381 O O . LEU A 1 181 ? -15.443 -10.400 13.380 1.00 95.19 181 LEU A O 1
ATOM 1385 N N . LEU A 1 182 ? -14.517 -8.617 12.343 1.00 92.88 182 LEU A N 1
ATOM 1386 C CA . LEU A 1 182 ? -14.386 -7.793 13.540 1.00 92.88 182 LEU A CA 1
ATOM 1387 C C . LEU A 1 182 ? -15.760 -7.522 14.156 1.00 92.88 182 LEU A C 1
ATOM 1389 O O . LEU A 1 182 ? -15.952 -7.812 15.334 1.00 92.88 182 LEU A O 1
ATOM 1393 N N . PHE A 1 183 ? -16.740 -7.067 13.367 1.00 92.12 183 PHE A N 1
ATOM 1394 C CA . PHE A 1 183 ? -18.094 -6.832 13.881 1.00 92.12 183 PHE A CA 1
ATOM 1395 C C . PHE A 1 183 ? -18.690 -8.084 14.527 1.00 92.12 183 PHE A C 1
ATOM 1397 O O . PHE A 1 183 ? -19.195 -8.019 15.644 1.00 92.12 183 PHE A O 1
ATOM 1404 N N . LYS A 1 184 ? -18.542 -9.249 13.888 1.00 93.88 184 LYS A N 1
ATOM 1405 C CA . LYS A 1 184 ? -19.003 -10.523 14.453 1.00 93.88 184 LYS A CA 1
ATOM 1406 C C . LYS A 1 184 ? -18.331 -10.857 15.792 1.00 93.88 184 LYS A C 1
ATOM 1408 O O . LYS A 1 184 ? -19.005 -11.358 16.694 1.00 93.88 184 LYS A O 1
ATOM 1413 N N . ARG A 1 185 ? -17.021 -10.616 15.931 1.00 92.88 185 ARG A N 1
ATOM 1414 C CA . ARG A 1 185 ? -16.281 -10.855 17.185 1.00 92.88 185 ARG A CA 1
ATOM 1415 C C . ARG A 1 185 ? -16.697 -9.874 18.281 1.00 92.88 185 ARG A C 1
ATOM 1417 O O . ARG A 1 185 ? -16.964 -10.316 19.394 1.00 92.88 185 ARG A O 1
ATOM 1424 N N . LEU A 1 186 ? -16.871 -8.595 17.949 1.00 90.50 186 LEU A N 1
ATOM 1425 C CA . LEU A 1 186 ? -17.344 -7.574 18.887 1.00 90.50 186 LEU A CA 1
ATOM 1426 C C . LEU A 1 186 ? -18.764 -7.860 19.389 1.00 90.50 186 LEU A C 1
ATOM 1428 O O . LEU A 1 186 ? -18.996 -7.841 20.593 1.00 90.50 186 LEU A O 1
ATOM 1432 N N . THR A 1 187 ? -19.704 -8.201 18.501 1.00 90.50 187 THR A N 1
ATOM 1433 C CA . THR A 1 187 ? -21.070 -8.573 18.907 1.00 90.50 187 THR A CA 1
ATOM 1434 C C . THR A 1 187 ? -21.068 -9.788 19.830 1.00 90.50 187 THR A C 1
ATOM 1436 O O . THR A 1 187 ? -21.782 -9.807 20.828 1.00 90.50 187 THR A O 1
ATOM 1439 N N . ARG A 1 188 ? -20.234 -10.797 19.545 1.00 90.31 188 ARG A N 1
ATOM 1440 C CA . ARG A 1 188 ? -20.084 -11.961 20.428 1.00 90.31 188 ARG A CA 1
ATOM 1441 C C . ARG A 1 188 ? -19.556 -11.562 21.806 1.00 90.31 188 ARG A C 1
ATOM 1443 O O . ARG A 1 188 ? -20.051 -12.076 22.800 1.00 90.31 188 ARG A O 1
ATOM 1450 N N . LEU A 1 189 ? -18.567 -10.673 21.856 1.00 86.94 189 LEU A N 1
ATOM 1451 C CA . LEU A 1 189 ? -17.953 -10.209 23.098 1.00 86.94 189 LEU A CA 1
ATOM 1452 C C . LEU A 1 189 ? -18.965 -9.451 23.970 1.00 86.94 189 LEU A C 1
ATOM 1454 O O . LEU A 1 189 ? -19.049 -9.716 25.166 1.00 86.94 189 LEU A O 1
ATOM 1458 N N . LEU A 1 190 ? -19.773 -8.580 23.360 1.00 83.19 190 LEU A N 1
ATOM 1459 C CA . LEU A 1 190 ? -20.853 -7.862 24.045 1.00 83.19 190 LEU A CA 1
ATOM 1460 C C . LEU A 1 190 ? -21.921 -8.823 24.585 1.00 83.19 190 LEU A C 1
ATOM 1462 O O . LEU A 1 190 ? -22.306 -8.720 25.744 1.00 83.19 190 LEU A O 1
ATOM 1466 N N . ASN A 1 191 ? -22.347 -9.797 23.777 1.00 84.81 191 ASN A N 1
ATOM 1467 C CA . ASN A 1 191 ? -23.374 -10.761 24.178 1.00 84.81 191 ASN A CA 1
ATOM 1468 C C . ASN A 1 191 ? -22.891 -11.761 25.240 1.00 84.81 191 ASN A C 1
ATOM 1470 O O . ASN A 1 191 ? -23.710 -12.293 25.974 1.00 84.81 191 ASN A O 1
ATOM 1474 N N . ALA A 1 192 ? -21.589 -12.050 25.314 1.00 78.00 192 ALA A N 1
ATOM 1475 C CA . ALA A 1 192 ? -21.026 -12.984 26.293 1.00 78.00 192 ALA A CA 1
ATOM 1476 C C . ALA A 1 192 ? -20.822 -12.369 27.689 1.00 78.00 192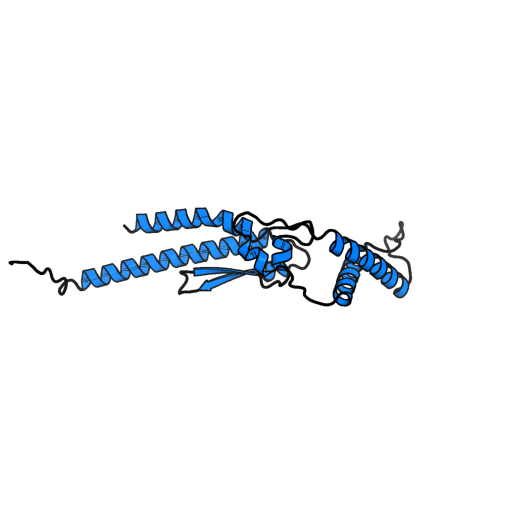 ALA A C 1
ATOM 1478 O O . ALA A 1 192 ? -20.584 -13.106 28.643 1.00 78.00 192 ALA A O 1
ATOM 1479 N N . LYS A 1 193 ? -20.850 -11.033 27.796 1.00 66.19 193 LYS A N 1
ATOM 1480 C CA . LYS A 1 193 ? -20.697 -10.293 29.060 1.00 66.19 193 LYS A CA 1
ATOM 1481 C C . LYS A 1 193 ? -21.984 -9.601 29.531 1.00 66.19 193 LYS A C 1
ATOM 1483 O O . LYS A 1 193 ? -21.953 -8.971 30.588 1.00 66.19 193 LYS A O 1
ATOM 1488 N N . SER A 1 194 ? -23.067 -9.700 28.753 1.00 54.62 194 SER A N 1
ATOM 1489 C CA . SER A 1 194 ? -24.437 -9.379 29.181 1.00 54.62 194 SER A CA 1
ATOM 1490 C C . SER A 1 194 ? -25.060 -10.552 29.923 1.00 54.62 194 SER A C 1
ATOM 1492 O O . SER A 1 194 ? -25.997 -10.263 30.698 1.00 54.62 194 SER A O 1
#

Foldseek 3Di:
DDDDDDDCVVPPVVVVVVVVLVVVLVVLLLVLLQVLLVQLLVQLLVLDDDDPSLQNVQWDWDAPDSSNDIDTDGPPLCNLCQAQWDDPQGDDPPPCPVVSVVSPPDDDDDPVVQLVVQLVVCVVVVVWADADPVPRDGDDDPVVSSVRSSVVSVVVSVVCNHPIGHHRRRNVVSCVVSVVVSVVSSVVSVVVSD

Sequence (194 aa):
MAGFALNLSGMDNLTKRLKTLQDDLTKGVAEEISASTLKIERDAKRNAPVNLGTLRQGIHAESTLNGLTGKVVVDAPYGAYVEFGTGGKVSIPSGYESFASQFRGKSGGTMEEFIQALTLWVRKKGLAGTYSVKSGKRLGSKSVRQNQDEKLARFLAIKILRNGIRPQPFLIPAYETEKPLLFKRLTRLLNAKS

Radius of gyration: 27.28 Å; chains: 1; bounding box: 78×34×78 Å